Protein AF-A0A960YE30-F1 (afdb_monomer_lite)

Secondary structure (DSSP, 8-state):
-------------S------S-----------------------------PPPPGGG---B-HHHHIIIIIHHHTTT-EEEEEE-TTTGGG-HHHHHHHHHHTT-EEEEEEE-TTTTTT--SS--SSSEEE-SSS-SEEEEGGG--HHHHHHHHTT-SEEEEE----SBTTSTHHHHHHHHHTT--TTSEEEEE----GGGGG-SBSPPPPGGG--GGG-S-S-SB----HHHHHHHHHHHT-SS---EEEEPPBS--TTS-HHHHTPPP--SSTT--SHHHHHHHHHHGGGGGTT-B-STTSSSTTT--B--

Foldseek 3Di:
DDDDDDDDDDDDDDDDDDDDDDDDPPPPPPPPPPPPVDDPDPDPPPDDPQAFDALVPFPWFFLLVCCLVPNLLVQALWEEEEEAACQWPLVCVPVVLVSNVVRNYHDAEYAAEQCGRHQPRQGRDPDQWDADPSSRHIYGHLVPDDLVRLLVVLVVGQEYEYTAAFQLFQLGLSLLVLLSNFQRHDQRYEYEYRWDDHLCLLVAADADFDDPVPDDSSHVQGAGRRRNDISLRSNVCCQPPPDPHHHNYHYRDTPPDDSNQGPSNNNDDDGDRHPLCRDPQLSVLCSPCVVCVVDQKAQQPVHPHRSPDIGDD

pLDDT: mean 84.2, std 21.14, range [25.02, 98.81]

Radius of gyration: 23.42 Å; chains: 1; bounding box: 72×78×54 Å

Sequence (313 aa):
MNINFKIFFQTLFFLLIQISLGTCITKPAVVEPKIVTKVEVKYEYKYVPVLKKHPSESNIKESIHRFYKETIPSLKEKKIALVTNPSGIGRDPFTLKDTLQKHSVHLSFLLALEHGILGLEEDFSNKVQTQDKILEVPAYHVYRLKRKQLQALLKEVDAVVFDVQGMGIRCYTYLTVLKRIMDVLSEKTELIVLDHIPPGLSLGIRGDTLEKPYKNFAAEFPLPFITGLSIGEAALYYNHEFLASRVKLKVLKVENYKRNIPYEASGLPWYTPSPNLPGLESARNYYSLVLLEGTNLSVGRGTQAPFIYFGAP

Structure (mmCIF, N/CA/C/O backbone):
data_AF-A0A960YE30-F1
#
_entry.id   AF-A0A960YE30-F1
#
loop_
_atom_site.group_PDB
_atom_site.id
_atom_site.type_symbol
_atom_site.label_atom_id
_atom_site.label_alt_id
_atom_site.label_comp_id
_atom_site.label_asym_id
_atom_site.label_entity_id
_atom_site.label_seq_id
_atom_site.pdbx_PDB_ins_code
_atom_site.Cartn_x
_atom_site.Cartn_y
_atom_site.Cartn_z
_atom_site.occupancy
_atom_site.B_iso_or_equiv
_atom_site.auth_seq_id
_atom_site.auth_comp_id
_atom_site.auth_asym_id
_atom_site.auth_atom_id
_atom_site.pdbx_PDB_model_num
ATOM 1 N N . MET A 1 1 ? 54.303 -25.422 4.261 1.00 35.66 1 MET A N 1
ATOM 2 C CA . MET A 1 1 ? 53.531 -24.838 5.375 1.00 35.66 1 MET A CA 1
ATOM 3 C C . MET A 1 1 ? 52.141 -25.460 5.334 1.00 35.66 1 MET A C 1
ATOM 5 O O . MET A 1 1 ? 51.330 -25.078 4.506 1.00 35.66 1 MET A O 1
ATOM 9 N N . ASN A 1 2 ? 51.941 -26.523 6.114 1.00 27.16 2 ASN A N 1
ATOM 10 C CA . ASN A 1 2 ? 50.625 -27.106 6.380 1.00 27.16 2 ASN A CA 1
ATOM 11 C C . ASN A 1 2 ? 49.889 -26.203 7.373 1.00 27.16 2 ASN A C 1
ATOM 13 O O . ASN A 1 2 ? 50.544 -25.725 8.292 1.00 27.16 2 ASN A O 1
ATOM 17 N N . ILE A 1 3 ? 48.567 -26.073 7.245 1.00 26.31 3 ILE A N 1
ATOM 18 C CA . ILE A 1 3 ? 47.606 -26.221 8.351 1.00 26.31 3 ILE A CA 1
ATOM 19 C C . ILE A 1 3 ? 46.239 -26.582 7.745 1.00 26.31 3 ILE A C 1
ATOM 21 O O . ILE A 1 3 ? 45.704 -25.894 6.881 1.00 26.31 3 ILE A O 1
ATOM 25 N N . ASN A 1 4 ? 45.728 -27.718 8.216 1.00 25.02 4 ASN A N 1
ATOM 26 C CA . ASN A 1 4 ? 44.369 -28.228 8.075 1.00 25.02 4 ASN A CA 1
ATOM 27 C C . ASN A 1 4 ? 43.382 -27.395 8.903 1.00 25.02 4 ASN A C 1
ATOM 29 O O . ASN A 1 4 ? 43.717 -26.999 10.014 1.00 25.02 4 ASN A O 1
ATOM 33 N N . PHE A 1 5 ? 42.119 -27.351 8.474 1.00 29.31 5 PHE A N 1
ATOM 34 C CA . PHE A 1 5 ? 40.994 -27.435 9.410 1.00 29.31 5 PHE A CA 1
ATOM 35 C C . PHE A 1 5 ? 39.979 -28.471 8.906 1.00 29.31 5 PHE A C 1
ATOM 37 O O . PHE A 1 5 ? 39.210 -28.240 7.977 1.00 29.31 5 PHE A O 1
ATOM 44 N N . LYS A 1 6 ? 40.019 -29.647 9.539 1.00 27.44 6 LYS A N 1
ATOM 45 C CA . LYS A 1 6 ? 38.889 -30.574 9.694 1.00 27.44 6 LYS A CA 1
ATOM 46 C C . LYS A 1 6 ? 38.153 -30.180 10.979 1.00 27.44 6 LYS A C 1
ATOM 48 O O . LYS A 1 6 ? 38.829 -29.758 11.912 1.00 27.44 6 LYS A O 1
ATOM 53 N N . ILE A 1 7 ? 36.837 -30.428 11.037 1.00 30.12 7 ILE A N 1
ATOM 54 C CA . ILE A 1 7 ? 36.079 -31.144 12.106 1.00 30.12 7 ILE A CA 1
ATOM 55 C C . ILE A 1 7 ? 34.577 -30.782 11.967 1.00 30.12 7 ILE A C 1
ATOM 57 O O . ILE A 1 7 ? 34.221 -29.618 12.079 1.00 30.12 7 ILE A O 1
ATOM 61 N N . PHE A 1 8 ? 33.763 -31.684 11.386 1.00 25.78 8 PHE A N 1
ATOM 62 C CA . PHE A 1 8 ? 32.782 -32.640 11.987 1.00 25.78 8 PHE A CA 1
ATOM 63 C C . PHE A 1 8 ? 31.347 -32.064 12.075 1.00 25.78 8 PHE A C 1
ATOM 65 O O . PHE A 1 8 ? 31.155 -31.008 12.654 1.00 25.78 8 PHE A O 1
ATOM 72 N N . PHE A 1 9 ? 30.343 -32.585 11.352 1.00 27.66 9 PHE A N 1
ATOM 73 C CA . PHE A 1 9 ? 29.546 -33.829 11.521 1.00 27.66 9 PHE A CA 1
ATOM 74 C C . PHE A 1 9 ? 28.608 -33.852 12.739 1.00 27.66 9 PHE A C 1
ATOM 76 O O . PHE A 1 9 ? 29.101 -33.976 13.853 1.00 27.66 9 PHE A O 1
ATOM 83 N N . GLN A 1 10 ? 27.289 -33.843 12.465 1.00 25.12 10 GLN A N 1
ATOM 84 C CA . GLN A 1 10 ? 26.145 -34.498 13.154 1.00 25.12 10 GLN A CA 1
ATOM 85 C C . GLN A 1 10 ? 24.855 -33.727 12.763 1.00 25.12 10 GLN A C 1
ATOM 87 O O . GLN A 1 10 ? 24.850 -32.508 12.848 1.00 25.12 10 GLN A O 1
ATOM 92 N N . THR A 1 11 ? 23.740 -34.271 12.251 1.00 29.23 11 THR A N 1
ATOM 93 C CA . THR A 1 11 ? 23.125 -35.617 12.289 1.00 29.23 11 THR A CA 1
ATOM 94 C C . THR A 1 11 ? 22.019 -35.614 11.207 1.00 29.23 11 THR A C 1
ATOM 96 O O . THR A 1 11 ? 21.143 -34.759 11.242 1.00 29.23 11 THR A O 1
ATOM 99 N N . LEU A 1 12 ? 22.119 -36.331 10.085 1.00 26.94 12 LEU A N 1
ATOM 100 C CA . LEU A 1 12 ? 21.587 -37.682 9.843 1.00 26.94 12 LEU A CA 1
ATOM 101 C C . LEU A 1 12 ? 20.306 -38.043 10.625 1.00 26.94 12 LEU A C 1
ATOM 103 O O . LEU A 1 12 ? 20.390 -38.623 11.699 1.00 26.94 12 LEU A O 1
ATOM 107 N N . PHE A 1 13 ? 19.123 -37.819 10.052 1.00 25.83 13 PHE A N 1
ATOM 108 C CA . PHE A 1 13 ? 17.956 -38.642 10.383 1.00 25.83 13 PHE A CA 1
ATOM 109 C C . PHE A 1 13 ? 17.075 -38.815 9.137 1.00 25.83 13 PHE A C 1
ATOM 111 O O . PHE A 1 13 ? 16.692 -37.838 8.501 1.00 25.83 13 PHE A O 1
ATOM 118 N N . PHE A 1 14 ? 16.800 -40.079 8.810 1.00 26.69 14 PHE A N 1
ATOM 119 C CA . PHE A 1 14 ? 16.022 -40.599 7.678 1.00 26.69 14 PHE A CA 1
ATOM 120 C C . PHE A 1 14 ? 16.661 -40.592 6.284 1.00 26.69 14 PHE A C 1
ATOM 122 O O . PHE A 1 14 ? 16.230 -39.868 5.396 1.00 26.69 14 PHE A O 1
ATOM 129 N N . LEU A 1 15 ? 17.560 -41.548 6.035 1.00 28.30 15 LEU A N 1
ATOM 130 C CA . LEU A 1 15 ? 17.421 -42.373 4.829 1.00 28.30 15 LEU A CA 1
ATOM 131 C C . LEU A 1 15 ? 18.177 -43.693 5.006 1.00 28.30 15 LEU A C 1
ATOM 133 O O . LEU A 1 15 ? 19.369 -43.750 4.745 1.00 28.30 15 LEU A O 1
ATOM 137 N N . LEU A 1 16 ? 17.494 -44.729 5.497 1.00 26.45 16 LEU A N 1
ATOM 138 C CA . LEU A 1 16 ? 17.846 -46.144 5.305 1.00 26.45 16 LEU A CA 1
ATOM 139 C C . LEU A 1 16 ? 16.673 -47.000 5.816 1.00 26.45 16 LEU A C 1
ATOM 141 O O . LEU A 1 16 ? 16.683 -47.500 6.936 1.00 26.45 16 LEU A O 1
ATOM 145 N N . ILE A 1 17 ? 15.642 -47.159 4.982 1.00 30.64 17 ILE A N 1
ATOM 146 C CA . ILE A 1 17 ? 14.779 -48.344 5.015 1.00 30.64 17 ILE A CA 1
ATOM 147 C C . ILE A 1 17 ? 14.760 -48.923 3.601 1.00 30.64 17 ILE A C 1
ATOM 149 O O . ILE A 1 17 ? 14.177 -48.364 2.681 1.00 30.64 17 ILE A O 1
ATOM 153 N N . GLN A 1 18 ? 15.484 -50.034 3.498 1.00 29.98 18 GLN A N 1
ATOM 154 C CA . GLN A 1 18 ? 15.266 -51.201 2.650 1.00 29.98 18 GLN A CA 1
ATOM 155 C C . GLN A 1 18 ? 15.139 -51.036 1.130 1.00 29.98 18 GLN A C 1
ATOM 157 O O . GLN A 1 18 ? 14.100 -50.732 0.556 1.00 29.98 18 GLN A O 1
ATOM 162 N N . ILE A 1 19 ? 16.222 -51.477 0.492 1.00 36.16 19 ILE A N 1
ATOM 163 C CA . ILE A 1 19 ? 16.221 -52.252 -0.746 1.00 36.16 19 ILE A CA 1
ATOM 164 C C . ILE A 1 19 ? 15.334 -53.494 -0.551 1.00 36.16 19 ILE A C 1
ATOM 166 O O . ILE A 1 19 ? 15.666 -54.342 0.273 1.00 36.16 19 ILE A O 1
ATOM 170 N N . SER A 1 20 ? 14.268 -53.642 -1.341 1.00 31.19 20 SER A N 1
ATOM 171 C CA . SER A 1 20 ? 13.992 -54.896 -2.058 1.00 31.19 20 SER A CA 1
ATOM 172 C C . SER A 1 20 ? 12.877 -54.713 -3.094 1.00 31.19 20 SER A C 1
ATOM 174 O O . SER A 1 20 ? 11.802 -54.227 -2.769 1.00 31.19 20 SER A O 1
ATOM 176 N N . LEU A 1 21 ? 13.171 -55.193 -4.308 1.00 33.59 21 LEU A N 1
ATOM 177 C CA . LEU A 1 21 ? 12.247 -55.624 -5.366 1.00 33.59 21 LEU A CA 1
ATOM 178 C C . LEU A 1 21 ? 11.511 -54.539 -6.172 1.00 33.59 21 LEU A C 1
ATOM 180 O O . LEU A 1 21 ? 10.644 -53.830 -5.681 1.00 33.59 21 LEU A O 1
ATOM 184 N N . GLY A 1 22 ? 11.792 -54.526 -7.480 1.00 30.94 22 GLY A N 1
ATOM 185 C CA . GLY A 1 22 ? 10.898 -53.958 -8.489 1.00 30.94 22 GLY A CA 1
ATOM 186 C C . GLY A 1 22 ? 11.531 -52.863 -9.334 1.00 30.94 22 GLY A C 1
ATOM 187 O O . GLY A 1 22 ? 11.374 -51.676 -9.078 1.00 30.94 22 GLY A O 1
ATOM 188 N N . THR A 1 23 ? 12.227 -53.272 -10.386 1.00 45.78 23 THR A N 1
ATOM 189 C CA . THR A 1 23 ? 12.638 -52.433 -11.513 1.00 45.78 23 THR A CA 1
ATOM 190 C C . THR A 1 23 ? 11.475 -51.607 -12.076 1.00 45.78 23 THR A C 1
ATOM 192 O O . THR A 1 23 ? 10.625 -52.139 -12.786 1.00 45.78 23 THR A O 1
ATOM 195 N N . CYS A 1 24 ? 11.474 -50.298 -11.824 1.00 35.81 24 CYS A N 1
ATOM 196 C CA . CYS A 1 24 ? 10.882 -49.295 -12.715 1.00 35.81 24 CYS A CA 1
ATOM 197 C C . CYS A 1 24 ? 11.444 -47.904 -12.388 1.00 35.81 24 CYS A C 1
ATOM 199 O O . CYS A 1 24 ? 10.760 -47.024 -11.877 1.00 35.81 24 CYS A O 1
ATOM 201 N N . ILE A 1 25 ? 12.732 -47.698 -12.678 1.00 36.41 25 ILE A N 1
ATOM 202 C CA . ILE A 1 25 ? 13.275 -46.343 -12.813 1.00 36.41 25 ILE A CA 1
ATOM 203 C C . ILE A 1 25 ? 12.898 -45.883 -14.221 1.00 36.41 25 ILE A C 1
ATOM 205 O O . ILE A 1 25 ? 13.646 -46.081 -15.178 1.00 36.41 25 ILE A O 1
ATOM 209 N N . THR A 1 26 ? 11.715 -45.292 -14.377 1.00 43.38 26 THR A N 1
ATOM 210 C CA . THR A 1 26 ? 11.472 -44.425 -15.530 1.00 43.38 26 THR A CA 1
ATOM 211 C C . THR A 1 26 ? 12.385 -43.219 -15.355 1.00 43.38 26 THR A C 1
ATOM 213 O O . THR A 1 26 ? 12.213 -42.448 -14.409 1.00 43.38 26 THR A O 1
ATOM 216 N N . LYS A 1 27 ? 13.396 -43.084 -16.222 1.00 36.72 27 LYS A N 1
ATOM 217 C CA . LYS A 1 27 ? 14.217 -41.869 -16.314 1.00 36.72 27 LYS A CA 1
ATOM 218 C C . LYS A 1 27 ? 13.279 -40.651 -16.294 1.00 36.72 27 LYS A C 1
ATOM 220 O O . LYS A 1 27 ? 12.301 -40.674 -17.045 1.00 36.72 27 LYS A O 1
ATOM 225 N N . PRO A 1 28 ? 13.531 -39.607 -15.484 1.00 42.28 28 PRO A N 1
ATOM 226 C CA . PRO A 1 28 ? 12.790 -38.366 -15.643 1.00 42.28 28 PRO A CA 1
ATOM 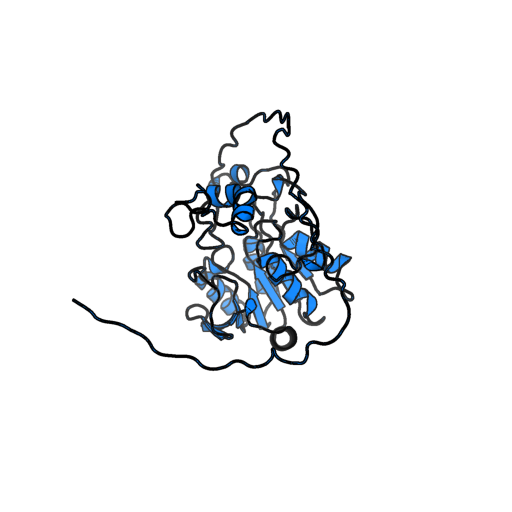227 C C . PRO A 1 28 ? 12.985 -37.908 -17.089 1.00 42.28 28 PRO A C 1
ATOM 229 O O . PRO A 1 28 ? 14.114 -37.873 -17.583 1.00 42.28 28 PRO A O 1
ATOM 232 N N . ALA A 1 29 ? 11.883 -37.645 -17.790 1.00 38.31 29 ALA A N 1
ATOM 233 C CA . ALA A 1 29 ? 11.936 -37.085 -19.126 1.00 38.31 29 ALA A CA 1
ATOM 234 C C . ALA A 1 29 ? 12.670 -35.744 -19.030 1.00 38.31 29 ALA A C 1
ATOM 236 O O . ALA A 1 29 ? 12.138 -34.769 -18.500 1.00 38.31 29 ALA A O 1
ATOM 237 N N . VAL A 1 30 ? 13.918 -35.713 -19.497 1.00 42.78 30 VAL A N 1
ATOM 238 C CA . VAL A 1 30 ? 14.622 -34.466 -19.771 1.00 42.78 30 VAL A CA 1
ATOM 239 C C . VAL A 1 30 ? 13.877 -33.852 -20.944 1.00 42.78 30 VAL A C 1
ATOM 241 O O . VAL A 1 30 ? 14.074 -34.237 -22.094 1.00 42.78 30 VAL A O 1
ATOM 244 N N . VAL A 1 31 ? 12.939 -32.957 -20.648 1.00 42.22 31 VAL A N 1
ATOM 245 C CA . VAL A 1 31 ? 12.407 -32.056 -21.661 1.00 42.22 31 VAL A CA 1
ATOM 246 C C . VAL A 1 31 ? 13.543 -31.088 -21.945 1.00 42.22 31 VAL A C 1
ATOM 248 O O . VAL A 1 31 ? 13.759 -30.143 -21.188 1.00 42.22 31 VAL A O 1
ATOM 251 N N . GLU A 1 32 ? 14.326 -31.363 -22.986 1.00 38.06 32 GLU A N 1
ATOM 252 C CA . GLU A 1 32 ? 15.235 -30.356 -23.518 1.00 38.06 32 GLU A CA 1
ATOM 253 C C . GLU A 1 32 ? 14.386 -29.125 -23.859 1.00 38.06 32 GLU A C 1
ATOM 255 O O . GLU A 1 32 ? 13.420 -29.246 -24.626 1.00 38.06 32 GLU A O 1
ATOM 260 N N . PRO A 1 33 ? 14.663 -27.949 -23.268 1.00 44.09 33 PRO A N 1
ATOM 261 C CA . PRO A 1 33 ? 13.940 -26.753 -23.642 1.00 44.09 33 PRO A CA 1
ATOM 262 C C . PRO A 1 33 ? 14.173 -26.543 -25.136 1.00 44.09 33 PRO A C 1
ATOM 264 O O . PRO A 1 33 ? 15.310 -26.400 -25.583 1.00 44.09 33 PRO A O 1
ATOM 267 N N . LYS A 1 34 ? 13.096 -26.533 -25.929 1.00 40.06 34 LYS A N 1
ATOM 268 C CA . LYS A 1 34 ? 13.165 -26.037 -27.304 1.00 40.06 34 LYS A CA 1
ATOM 269 C C . LYS A 1 34 ? 13.577 -24.572 -27.223 1.00 40.06 34 LYS A C 1
ATOM 271 O O . LYS A 1 34 ? 12.741 -23.702 -26.994 1.00 40.06 34 LYS A O 1
ATOM 276 N N . ILE A 1 35 ? 14.869 -24.305 -27.391 1.00 50.31 35 ILE A N 1
ATOM 277 C CA . ILE A 1 35 ? 15.386 -22.951 -27.540 1.00 50.31 35 ILE A CA 1
ATOM 278 C C . ILE A 1 35 ? 14.873 -22.458 -28.890 1.00 50.31 35 ILE A C 1
ATOM 280 O O . ILE A 1 35 ? 15.400 -22.807 -29.946 1.00 50.31 35 ILE A O 1
ATOM 284 N N . VAL A 1 36 ? 13.793 -21.681 -28.867 1.00 48.00 36 VAL A N 1
ATOM 285 C CA . VAL A 1 36 ? 13.328 -20.956 -30.046 1.00 48.00 36 VAL A CA 1
ATOM 286 C C . VAL A 1 36 ? 14.339 -19.839 -30.294 1.00 48.00 36 VAL A C 1
ATOM 288 O O . VAL A 1 36 ? 14.272 -18.774 -29.691 1.00 48.00 36 VAL A O 1
ATOM 291 N N . THR A 1 37 ? 15.325 -20.103 -31.150 1.00 51.75 37 THR A N 1
ATOM 292 C CA . THR A 1 37 ? 16.418 -19.167 -31.469 1.00 51.75 37 THR A CA 1
ATOM 293 C C . THR A 1 37 ? 15.992 -18.025 -32.390 1.00 51.75 37 THR A C 1
ATOM 295 O O . THR A 1 37 ? 16.733 -17.059 -32.553 1.00 51.75 37 THR A O 1
ATOM 298 N N . LYS A 1 38 ? 14.795 -18.103 -32.983 1.00 44.44 38 LYS A N 1
ATOM 299 C CA . LYS A 1 38 ? 14.209 -17.034 -33.793 1.00 44.44 38 LYS A CA 1
ATOM 300 C C . LYS A 1 38 ? 12.737 -16.860 -33.465 1.00 44.44 38 LYS A C 1
ATOM 302 O O . LYS A 1 38 ? 11.886 -17.585 -33.970 1.00 44.44 38 LYS A O 1
ATOM 307 N N . VAL A 1 39 ? 12.452 -15.857 -32.647 1.00 49.47 39 VAL A N 1
ATOM 308 C CA . VAL A 1 39 ? 11.141 -15.219 -32.621 1.00 49.47 39 VAL A CA 1
ATOM 309 C C . VAL A 1 39 ? 11.292 -13.926 -33.419 1.00 49.47 39 VAL A C 1
ATOM 311 O O . VAL A 1 39 ? 11.863 -12.957 -32.925 1.00 49.47 39 VAL A O 1
ATOM 314 N N . GLU A 1 40 ? 10.842 -13.905 -34.676 1.00 43.19 40 GLU A N 1
ATOM 315 C CA . GLU A 1 40 ? 10.683 -12.636 -35.394 1.00 43.19 40 GLU A CA 1
ATOM 316 C C . GLU A 1 40 ? 9.450 -11.933 -34.835 1.00 43.19 40 GLU A C 1
ATOM 318 O O . GLU A 1 40 ? 8.333 -12.123 -35.314 1.00 43.19 40 GLU A O 1
ATOM 323 N N . VAL A 1 41 ? 9.640 -11.127 -33.790 1.00 49.09 41 VAL A N 1
ATOM 324 C CA . VAL A 1 41 ? 8.594 -10.204 -33.365 1.00 49.09 41 VAL A CA 1
ATOM 325 C C . VAL A 1 41 ? 8.817 -8.866 -34.051 1.00 49.09 41 VAL A C 1
ATOM 327 O O . VAL A 1 41 ? 9.687 -8.087 -33.666 1.00 49.09 41 VAL A O 1
ATOM 330 N N . LYS A 1 42 ? 8.026 -8.593 -35.091 1.00 38.44 42 LYS A N 1
ATOM 331 C CA . LYS A 1 42 ? 7.922 -7.250 -35.669 1.00 38.44 42 LYS A CA 1
ATOM 332 C C . LYS A 1 42 ? 7.071 -6.388 -34.744 1.00 38.44 42 LYS A C 1
ATOM 334 O O . LYS A 1 42 ? 5.856 -6.311 -34.899 1.00 38.44 42 LYS A O 1
ATOM 339 N N . TYR A 1 43 ? 7.708 -5.746 -33.776 1.00 48.47 43 TYR A N 1
ATOM 340 C CA . TYR A 1 43 ? 7.101 -4.621 -33.079 1.00 48.47 43 TYR A CA 1
ATOM 341 C C . TYR A 1 43 ? 7.503 -3.329 -33.795 1.00 48.47 43 TYR A C 1
ATOM 343 O O . TYR A 1 43 ? 8.672 -2.944 -33.774 1.00 48.47 43 TYR A O 1
ATOM 351 N N . GLU A 1 44 ? 6.549 -2.630 -34.409 1.00 40.88 44 GLU A N 1
ATOM 352 C CA . GLU A 1 44 ? 6.746 -1.217 -34.742 1.00 40.88 44 GLU A CA 1
ATOM 353 C C . GLU A 1 44 ? 6.645 -0.395 -33.452 1.00 40.88 44 GLU A C 1
ATOM 355 O O . GLU A 1 44 ? 5.581 0.088 -33.065 1.00 40.88 44 GLU A O 1
ATOM 360 N N . TYR A 1 45 ? 7.767 -0.239 -32.749 1.00 46.75 45 TYR A N 1
ATOM 361 C CA . TYR A 1 45 ? 7.861 0.741 -31.674 1.00 46.75 45 TYR A CA 1
ATOM 362 C C . TYR A 1 45 ? 8.084 2.120 -32.288 1.00 46.75 45 TYR A C 1
ATOM 364 O O . TYR A 1 45 ? 9.209 2.516 -32.589 1.00 46.75 45 TYR A O 1
ATOM 372 N N . LYS A 1 46 ? 7.009 2.892 -32.444 1.00 45.34 46 LYS A N 1
ATOM 373 C CA . LYS A 1 46 ? 7.139 4.332 -32.662 1.00 45.34 46 LYS A CA 1
ATOM 374 C C . LYS A 1 46 ? 7.544 4.958 -31.325 1.00 45.34 46 LYS A C 1
ATOM 376 O O . LYS A 1 46 ? 6.686 5.280 -30.506 1.00 45.34 46 LYS A O 1
ATOM 381 N N . TYR A 1 47 ? 8.849 5.054 -31.064 1.00 51.12 47 TYR A N 1
ATOM 382 C CA . TYR A 1 47 ? 9.365 5.734 -29.875 1.00 51.12 47 TYR A CA 1
ATOM 383 C C . TYR A 1 47 ? 9.007 7.217 -29.972 1.00 51.12 47 TYR A C 1
ATOM 385 O O . TYR A 1 47 ? 9.645 7.985 -30.690 1.00 51.12 47 TYR A O 1
ATOM 393 N N . VAL A 1 48 ? 7.946 7.615 -29.277 1.00 56.69 48 VAL A N 1
ATOM 394 C CA . VAL A 1 48 ? 7.660 9.021 -29.016 1.00 56.69 48 VAL A CA 1
ATOM 395 C C . VAL A 1 48 ? 8.271 9.312 -27.649 1.00 56.69 48 VAL A C 1
ATOM 397 O O . VAL A 1 48 ? 7.807 8.724 -26.669 1.00 56.69 48 VAL A O 1
ATOM 400 N N . PRO A 1 49 ? 9.317 10.153 -27.553 1.00 60.31 49 PRO A N 1
ATOM 401 C CA . PRO A 1 49 ? 9.871 10.517 -26.262 1.00 60.31 49 PRO A CA 1
ATOM 402 C C . PRO A 1 49 ? 8.760 11.141 -25.421 1.00 60.31 49 PRO A C 1
ATOM 404 O O . PRO A 1 49 ? 8.211 12.190 -25.759 1.00 60.31 49 PRO A O 1
ATOM 407 N N . VAL A 1 50 ? 8.401 10.464 -24.334 1.00 69.06 50 VAL A N 1
ATOM 408 C CA . VAL A 1 50 ? 7.457 10.997 -23.362 1.00 69.06 50 VAL A CA 1
ATOM 409 C C . VAL A 1 50 ? 8.238 11.980 -22.505 1.00 69.06 50 VAL A C 1
ATOM 411 O O . VAL A 1 50 ? 9.045 11.580 -21.668 1.00 69.06 50 VAL A O 1
ATOM 414 N N . LEU A 1 51 ? 8.048 13.275 -22.758 1.00 74.25 51 LEU A N 1
ATOM 415 C CA . LEU A 1 51 ? 8.682 14.310 -21.952 1.00 74.25 51 LEU A CA 1
ATOM 416 C C . LEU A 1 51 ? 8.177 14.207 -20.513 1.00 74.25 51 LEU A C 1
ATOM 418 O O . LEU A 1 51 ? 6.969 14.164 -20.264 1.00 74.25 51 LEU A O 1
ATOM 422 N N . LYS A 1 52 ? 9.121 14.169 -19.569 1.00 80.25 52 LYS A N 1
ATOM 423 C CA . LYS A 1 52 ? 8.804 14.190 -18.146 1.00 80.25 52 LYS A CA 1
ATOM 424 C C . LYS A 1 52 ? 8.126 15.516 -17.820 1.00 80.25 52 LYS A C 1
ATOM 426 O O . LYS A 1 52 ? 8.714 16.575 -18.026 1.00 80.25 52 LYS A O 1
ATOM 431 N N . LYS A 1 53 ? 6.909 15.446 -17.291 1.00 86.44 53 LYS A N 1
ATOM 432 C CA . LYS A 1 53 ? 6.174 16.627 -16.835 1.00 86.44 53 LYS A CA 1
ATOM 433 C C . LYS A 1 53 ? 6.651 17.029 -15.437 1.00 86.44 53 LYS A C 1
ATOM 435 O O . LYS A 1 53 ? 6.851 16.155 -14.590 1.00 86.44 53 LYS A O 1
ATOM 440 N N . HIS A 1 54 ? 6.853 18.321 -15.175 1.00 88.44 54 HIS A N 1
ATOM 441 C CA . HIS A 1 54 ? 7.270 18.766 -13.841 1.00 88.44 54 HIS A CA 1
ATOM 442 C C . HIS A 1 54 ? 6.094 18.663 -12.846 1.00 88.44 54 HIS A C 1
ATOM 444 O O . HIS A 1 54 ? 4.958 18.950 -13.236 1.00 88.44 54 HIS A O 1
ATOM 450 N N . PRO A 1 55 ? 6.310 18.305 -11.561 1.00 89.44 55 PRO A N 1
ATOM 451 C CA . PRO A 1 55 ? 5.207 18.192 -10.605 1.00 89.44 55 PRO A CA 1
ATOM 452 C C . PRO A 1 55 ? 4.351 19.446 -10.432 1.00 89.44 55 PRO A C 1
ATOM 454 O O . PRO A 1 55 ? 3.136 19.338 -10.303 1.00 89.44 55 PRO A O 1
ATOM 457 N N . SER A 1 56 ? 4.947 20.637 -10.531 1.00 89.44 56 SER A N 1
ATOM 458 C CA . SER A 1 56 ? 4.203 21.908 -10.472 1.00 89.44 56 SER A CA 1
ATOM 459 C C . SER A 1 56 ? 3.248 22.133 -11.648 1.00 89.44 56 SER A C 1
ATOM 461 O O . SER A 1 56 ? 2.392 23.006 -11.580 1.00 89.44 56 SER A O 1
ATOM 463 N N . GLU A 1 57 ? 3.402 21.385 -12.739 1.00 89.81 57 GLU A N 1
ATOM 464 C CA . GLU A 1 57 ? 2.551 21.483 -13.926 1.00 89.81 57 GLU A CA 1
ATOM 465 C C . GLU A 1 57 ? 1.423 20.442 -13.895 1.00 89.81 57 GLU A C 1
ATOM 467 O O . GLU A 1 57 ? 0.528 20.458 -14.750 1.00 89.81 57 GLU A O 1
ATOM 472 N N . SER A 1 58 ? 1.474 19.477 -12.969 1.00 92.81 58 SER A N 1
ATOM 473 C CA . SER A 1 58 ? 0.465 18.429 -12.868 1.00 92.81 58 SER A CA 1
ATOM 474 C C . SER A 1 58 ? -0.835 18.964 -12.275 1.00 92.81 58 SER A C 1
ATOM 476 O O . SER A 1 58 ? -0.847 19.684 -11.282 1.00 92.81 58 SER A O 1
ATOM 478 N N . ASN A 1 59 ? -1.959 18.578 -12.880 1.00 94.00 59 ASN A N 1
ATOM 479 C CA . ASN A 1 59 ? -3.295 18.778 -12.319 1.00 94.00 59 ASN A CA 1
ATOM 480 C C . ASN A 1 59 ? -3.826 17.511 -11.628 1.00 94.00 59 ASN A C 1
ATOM 482 O O . ASN A 1 59 ? -4.975 17.499 -11.174 1.00 94.00 59 ASN A O 1
ATOM 486 N N . ILE A 1 60 ? -3.025 16.443 -11.589 1.00 95.88 60 ILE A N 1
ATOM 487 C CA . ILE A 1 60 ? -3.358 15.190 -10.920 1.00 95.88 60 ILE A CA 1
ATOM 488 C C . ILE A 1 60 ? -3.190 15.393 -9.420 1.00 95.88 60 ILE A C 1
ATOM 490 O O . ILE A 1 60 ? -2.191 15.948 -8.971 1.00 95.88 60 ILE A O 1
ATOM 494 N N . LYS A 1 61 ? -4.179 14.947 -8.645 1.00 95.19 61 LYS A N 1
ATOM 495 C CA . LYS A 1 61 ? -4.157 15.077 -7.186 1.00 95.19 61 LYS A CA 1
ATOM 496 C C . LYS A 1 61 ? -4.033 13.705 -6.551 1.00 95.19 61 LYS A C 1
ATOM 498 O O . LYS A 1 61 ? -4.892 12.844 -6.753 1.00 95.19 61 LYS A O 1
ATOM 503 N N . GLU A 1 62 ? -2.961 13.523 -5.786 1.00 95.69 62 GLU A N 1
ATOM 504 C CA . GLU A 1 62 ? -2.721 12.320 -4.993 1.00 95.69 62 GLU A CA 1
ATOM 505 C C . GLU A 1 62 ? -3.865 12.086 -3.990 1.00 95.69 62 GLU A C 1
ATOM 507 O O . GLU A 1 62 ? -4.414 13.026 -3.401 1.00 95.69 62 GLU A O 1
ATOM 512 N N . SER A 1 63 ? -4.198 10.817 -3.750 1.00 97.06 63 SER A N 1
ATOM 513 C CA . SER A 1 63 ? -5.260 10.408 -2.819 1.00 97.06 63 SER A CA 1
ATOM 514 C C . SER A 1 63 ? -5.005 10.866 -1.372 1.00 97.06 63 SER A C 1
ATOM 516 O O . SER A 1 63 ? -5.951 11.123 -0.620 1.00 97.06 63 SER A O 1
ATOM 518 N N . ILE A 1 64 ? -3.733 11.061 -1.006 1.00 95.44 64 ILE A N 1
ATOM 519 C CA . ILE A 1 64 ? -3.279 11.545 0.303 1.00 95.44 64 ILE A CA 1
ATOM 520 C C . ILE A 1 64 ? -3.906 12.890 0.704 1.00 95.44 64 ILE A C 1
ATOM 522 O O . ILE A 1 64 ? -4.233 13.100 1.872 1.00 95.44 64 ILE A O 1
ATOM 526 N N . HIS A 1 65 ? -4.167 13.794 -0.247 1.00 94.19 65 HIS A N 1
ATOM 527 C CA . HIS A 1 65 ? -4.790 15.086 0.061 1.00 94.19 65 HIS A CA 1
ATOM 528 C C . HIS A 1 65 ? -6.214 14.914 0.598 1.00 94.19 65 HIS A C 1
ATOM 530 O O . HIS A 1 65 ? -6.613 15.572 1.562 1.00 94.19 65 HIS A O 1
ATOM 536 N N . ARG A 1 66 ? -6.975 13.987 0.007 1.00 95.25 66 ARG A N 1
ATOM 537 C CA . ARG A 1 66 ? -8.324 13.638 0.465 1.00 95.25 66 ARG A CA 1
ATOM 538 C C . ARG A 1 66 ? -8.291 12.872 1.778 1.00 95.25 66 ARG A C 1
ATOM 540 O O . ARG A 1 66 ? -9.198 13.020 2.594 1.00 95.25 66 ARG A O 1
ATOM 547 N N . PHE A 1 67 ? -7.245 12.086 2.019 1.00 96.75 67 PHE A N 1
ATOM 548 C CA . PHE A 1 67 ? -7.074 11.419 3.302 1.00 96.75 67 PHE A CA 1
ATOM 549 C C . PHE A 1 67 ? -6.998 12.433 4.449 1.00 96.75 67 PHE A C 1
ATOM 551 O O . PHE A 1 67 ? -7.833 12.381 5.355 1.00 96.75 67 PHE A O 1
ATOM 558 N N . TYR A 1 68 ? -6.092 13.409 4.349 1.00 96.31 68 TYR A N 1
ATOM 559 C CA . TYR A 1 68 ? -5.933 14.453 5.362 1.00 96.31 68 TYR A CA 1
ATOM 560 C C . TYR A 1 68 ? -7.162 15.362 5.494 1.00 96.31 68 TYR A C 1
ATOM 562 O O . TYR A 1 68 ? -7.549 15.711 6.608 1.00 96.31 68 TYR A O 1
ATOM 570 N N . LYS A 1 69 ? -7.795 15.737 4.374 1.00 94.44 69 LYS A N 1
ATOM 571 C CA . LYS A 1 69 ? -8.912 16.695 4.372 1.00 94.44 69 LYS A CA 1
ATOM 572 C C . LYS A 1 69 ? -10.262 16.080 4.749 1.00 94.44 69 LYS A C 1
ATOM 574 O O . LYS A 1 69 ? -11.059 16.734 5.411 1.00 94.44 69 LYS A O 1
ATOM 579 N N . GLU A 1 70 ? -10.545 14.864 4.289 1.00 94.31 70 GLU A N 1
ATOM 580 C CA . GLU A 1 70 ? -11.885 14.262 4.361 1.00 94.31 70 GLU A CA 1
ATOM 581 C C . GLU A 1 70 ? -11.923 13.036 5.275 1.00 94.31 70 GLU A C 1
ATOM 583 O O . GLU A 1 70 ? -12.909 12.810 5.972 1.00 94.31 70 GLU A O 1
ATOM 588 N N . THR A 1 71 ? -10.871 12.212 5.267 1.00 96.88 71 THR A N 1
ATOM 589 C CA . THR A 1 71 ? -10.928 10.893 5.913 1.00 96.88 71 THR A CA 1
ATOM 590 C C . THR A 1 71 ? -10.496 10.922 7.368 1.00 96.88 71 THR A C 1
ATOM 592 O O . THR A 1 71 ? -11.234 10.394 8.196 1.00 96.88 71 THR A O 1
ATOM 595 N N . ILE A 1 72 ? -9.381 11.570 7.717 1.00 96.50 72 ILE A N 1
ATOM 596 C CA . ILE A 1 72 ? -8.960 11.674 9.124 1.00 96.50 72 ILE A CA 1
ATOM 597 C C . ILE A 1 72 ? -10.055 12.300 10.010 1.00 96.50 72 ILE A C 1
ATOM 599 O O . ILE A 1 72 ? -10.355 11.711 11.048 1.00 96.50 72 ILE A O 1
ATOM 603 N N . PRO A 1 73 ? -10.740 13.396 9.616 1.00 96.25 73 PRO A N 1
ATOM 604 C CA . PRO A 1 73 ? -11.837 13.939 10.420 1.00 96.25 73 PRO A CA 1
ATOM 605 C C . PRO A 1 73 ? -12.979 12.941 10.666 1.00 96.25 73 PRO A C 1
ATOM 607 O O . PRO A 1 73 ? -13.571 12.935 11.742 1.00 96.25 73 PRO A O 1
ATOM 610 N N . SER A 1 74 ? -13.269 12.065 9.695 1.00 96.31 74 SER A N 1
ATOM 611 C CA . SER A 1 74 ? -14.297 11.019 9.833 1.00 96.31 74 SER A CA 1
ATOM 612 C C . SER A 1 74 ? -13.887 9.857 10.750 1.00 96.31 74 SER A C 1
ATOM 614 O O . SER A 1 74 ? -14.737 9.065 11.146 1.00 96.31 74 SER A O 1
ATOM 616 N N . LEU A 1 75 ? -12.601 9.766 11.104 1.00 97.38 75 LEU A N 1
ATOM 617 C CA . LEU A 1 75 ? -12.032 8.750 11.992 1.00 97.38 75 LEU A CA 1
ATOM 618 C C . LEU A 1 75 ? -11.887 9.245 13.438 1.00 97.38 75 LEU A C 1
ATOM 620 O O . LEU A 1 75 ? -11.161 8.634 14.219 1.00 97.38 75 LEU A O 1
ATOM 624 N N . LYS A 1 76 ? -12.553 10.343 13.813 1.00 96.94 76 LYS A N 1
ATOM 625 C CA . LYS A 1 76 ? -12.491 10.890 15.173 1.00 96.94 76 LYS A CA 1
ATOM 626 C C . LYS A 1 76 ? -12.759 9.806 16.226 1.00 96.94 76 LYS A C 1
ATOM 628 O O . LYS A 1 76 ? -13.734 9.067 16.110 1.00 96.94 76 LYS A O 1
ATOM 633 N N . GLU A 1 77 ? -11.884 9.730 17.233 1.00 96.44 77 GLU A N 1
ATOM 634 C CA . GLU A 1 77 ? -11.926 8.760 18.346 1.00 96.44 77 GLU A CA 1
ATOM 635 C C . GLU A 1 77 ? -11.771 7.283 17.933 1.00 96.44 77 GLU A C 1
ATOM 637 O O . GLU A 1 77 ? -11.912 6.382 18.761 1.00 96.44 77 GLU A O 1
ATOM 642 N N . LYS A 1 78 ? -11.441 7.008 16.666 1.00 98.12 78 LYS A N 1
ATOM 643 C CA . LYS A 1 78 ? -11.226 5.651 16.156 1.00 98.12 78 LYS A CA 1
ATOM 644 C C . LYS A 1 78 ? -9.803 5.170 16.384 1.00 98.12 78 LYS A C 1
ATOM 646 O O . LYS A 1 78 ? -8.847 5.944 16.314 1.00 98.12 78 LYS A O 1
ATOM 651 N N . LYS A 1 79 ? -9.669 3.860 16.599 1.00 98.56 79 LYS A N 1
ATOM 652 C CA . LYS A 1 79 ? -8.386 3.155 16.606 1.00 98.56 79 LYS A CA 1
ATOM 653 C C . LYS A 1 79 ? -8.047 2.697 15.198 1.00 98.56 79 LYS A C 1
ATOM 655 O O . LYS A 1 79 ? -8.860 2.027 14.560 1.00 98.56 79 LYS A O 1
ATOM 660 N N . ILE A 1 80 ? -6.853 3.024 14.720 1.00 98.56 80 ILE A N 1
ATOM 661 C CA . ILE A 1 80 ? -6.414 2.666 13.373 1.00 98.56 80 ILE A CA 1
ATOM 662 C C . ILE A 1 80 ? -5.122 1.854 13.390 1.00 98.56 80 ILE A C 1
ATOM 664 O O . ILE A 1 80 ? -4.228 2.092 14.202 1.00 98.5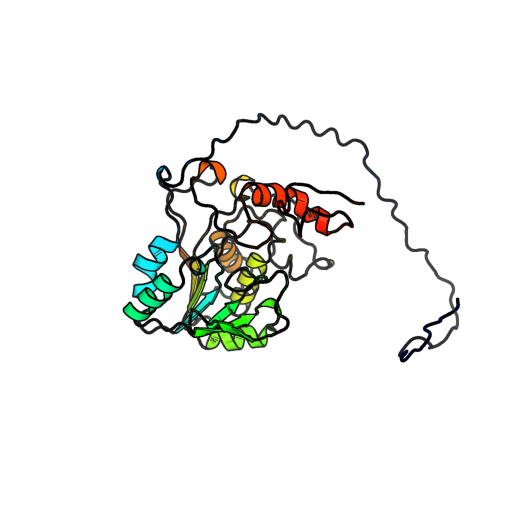6 80 ILE A O 1
ATOM 668 N N . ALA A 1 81 ? -5.015 0.919 12.452 1.00 98.38 81 ALA A N 1
ATOM 669 C CA . ALA A 1 81 ? -3.746 0.342 12.028 1.00 98.38 81 ALA A CA 1
ATOM 670 C C . ALA A 1 81 ? -3.304 0.986 10.712 1.00 98.38 81 ALA A C 1
ATOM 672 O O . ALA A 1 81 ? -4.146 1.368 9.896 1.00 98.38 81 ALA A O 1
ATOM 673 N N . LEU A 1 82 ? -1.996 1.068 10.482 1.00 97.62 82 LEU A N 1
ATOM 674 C CA . LEU A 1 82 ? -1.444 1.677 9.273 1.00 97.62 82 LEU A CA 1
ATOM 675 C C . LEU A 1 82 ? -0.450 0.753 8.565 1.00 97.62 82 LEU A C 1
ATOM 677 O O . LEU A 1 82 ? 0.493 0.250 9.170 1.00 97.62 82 LEU A O 1
ATOM 681 N N . VAL A 1 83 ? -0.645 0.581 7.260 1.00 97.06 83 VAL A N 1
ATOM 682 C CA . VAL A 1 83 ? 0.316 -0.011 6.325 1.00 97.06 83 VAL A CA 1
ATOM 683 C C . VAL A 1 83 ? 0.847 1.123 5.455 1.00 97.06 83 VAL A C 1
ATOM 685 O O . VAL A 1 83 ? 0.109 1.656 4.629 1.00 97.06 83 VAL A O 1
ATOM 688 N N . THR A 1 84 ? 2.108 1.505 5.643 1.00 95.06 84 THR A N 1
ATOM 689 C CA . THR A 1 84 ? 2.766 2.551 4.847 1.00 95.06 84 THR A CA 1
ATOM 690 C C . THR A 1 84 ? 4.266 2.297 4.748 1.00 95.06 84 THR A C 1
ATOM 692 O O . THR A 1 84 ? 4.832 1.508 5.505 1.00 95.06 84 THR A O 1
ATOM 695 N N . ASN A 1 85 ? 4.907 3.007 3.828 1.00 91.81 85 ASN A N 1
ATOM 696 C CA . ASN A 1 85 ? 6.355 3.193 3.738 1.00 91.81 85 ASN A CA 1
ATOM 697 C C . ASN A 1 85 ? 6.646 4.659 3.294 1.00 91.81 85 ASN A C 1
ATOM 699 O O . ASN A 1 85 ? 5.693 5.450 3.237 1.00 91.81 85 ASN A O 1
ATOM 703 N N . PRO A 1 86 ? 7.886 5.051 2.928 1.00 89.88 86 PRO A N 1
ATOM 704 C CA . PRO A 1 86 ? 8.183 6.409 2.450 1.00 89.88 86 PRO A CA 1
ATOM 705 C C . PRO A 1 86 ? 7.517 6.795 1.124 1.00 89.88 86 PRO A C 1
ATOM 707 O O . PRO A 1 86 ? 7.580 7.957 0.734 1.00 89.88 86 PRO A O 1
ATOM 710 N N . SER A 1 87 ? 6.895 5.850 0.412 1.00 92.38 87 SER A N 1
ATOM 711 C CA . SER A 1 87 ? 6.129 6.156 -0.800 1.00 92.38 87 SER A CA 1
ATOM 712 C C . SER A 1 87 ? 4.688 6.598 -0.541 1.00 92.38 87 SER A C 1
ATOM 714 O O . SER A 1 87 ? 4.061 7.165 -1.430 1.00 92.38 87 SER A O 1
ATOM 716 N N . GLY A 1 88 ? 4.175 6.368 0.671 1.00 92.19 88 GLY A N 1
ATOM 717 C CA . GLY A 1 88 ? 2.864 6.835 1.129 1.00 92.19 88 GLY A CA 1
ATOM 718 C C . GLY A 1 88 ? 2.975 7.956 2.168 1.00 92.19 88 GLY A C 1
ATOM 719 O O . GLY A 1 88 ? 3.914 8.752 2.165 1.00 92.19 88 GLY A O 1
ATOM 720 N N . ILE A 1 89 ? 2.037 7.994 3.113 1.00 88.56 89 ILE A N 1
ATOM 721 C CA . ILE A 1 89 ? 1.959 8.948 4.227 1.00 88.56 89 ILE A CA 1
ATOM 722 C C . ILE A 1 89 ? 3.146 8.833 5.180 1.00 88.56 89 ILE A C 1
ATOM 724 O O . ILE A 1 89 ? 3.467 9.794 5.872 1.00 88.56 89 ILE A O 1
ATOM 728 N N . GLY A 1 90 ? 3.853 7.701 5.164 1.00 81.12 90 GLY A N 1
ATOM 729 C CA . GLY A 1 90 ? 5.128 7.522 5.858 1.00 81.12 90 GLY A CA 1
ATOM 730 C C . GLY A 1 90 ? 6.236 8.478 5.396 1.00 81.12 90 GLY A C 1
ATOM 731 O O . GLY A 1 90 ? 7.243 8.592 6.088 1.00 81.12 90 GLY A O 1
ATOM 732 N N . ARG A 1 91 ? 6.055 9.197 4.275 1.00 86.69 91 ARG A N 1
ATOM 733 C CA . ARG A 1 91 ? 6.971 10.254 3.808 1.00 86.69 91 ARG A CA 1
ATOM 734 C C . ARG A 1 91 ? 7.064 11.456 4.749 1.00 86.69 91 ARG A C 1
ATOM 736 O O . ARG A 1 91 ? 8.090 12.125 4.772 1.00 86.69 91 ARG A O 1
ATOM 743 N N . ASP A 1 92 ? 5.994 11.738 5.491 1.00 90.00 92 ASP A N 1
ATOM 744 C CA . ASP A 1 92 ? 5.931 12.835 6.458 1.00 90.00 92 ASP A CA 1
ATOM 745 C C . ASP A 1 92 ? 5.196 12.375 7.731 1.00 90.00 92 ASP A C 1
ATOM 747 O O . ASP A 1 92 ? 4.002 12.639 7.923 1.00 90.00 92 ASP A O 1
ATOM 751 N N . PRO A 1 93 ? 5.901 11.636 8.606 1.00 88.69 93 PRO A N 1
ATOM 752 C CA . PRO A 1 93 ? 5.306 11.067 9.808 1.00 88.69 93 PRO A CA 1
ATOM 753 C C . PRO A 1 93 ? 4.938 12.131 10.854 1.00 88.69 93 PRO A C 1
ATOM 755 O O . PRO A 1 93 ? 4.086 11.865 11.702 1.00 88.69 93 PRO A O 1
ATOM 758 N N . PHE A 1 94 ? 5.532 13.328 10.797 1.00 91.62 94 PHE A N 1
ATOM 759 C CA . PHE A 1 94 ? 5.219 14.423 11.718 1.00 91.62 94 PHE A CA 1
ATOM 760 C C . PHE A 1 94 ? 3.859 15.036 11.387 1.00 91.62 94 PHE A C 1
ATOM 762 O O . PHE A 1 94 ? 2.988 15.077 12.253 1.00 91.62 94 PHE A O 1
ATOM 769 N N . THR A 1 95 ? 3.619 15.380 10.116 1.00 93.50 95 THR A N 1
ATOM 770 C CA . THR A 1 95 ? 2.297 15.848 9.665 1.00 93.50 95 THR A CA 1
ATOM 771 C C . THR A 1 95 ? 1.210 14.809 9.941 1.00 93.50 95 THR A C 1
ATOM 773 O O . THR A 1 95 ? 0.094 15.159 10.347 1.00 93.50 95 THR A O 1
ATOM 776 N N . LEU A 1 96 ? 1.523 13.519 9.764 1.00 94.31 96 LEU A N 1
ATOM 777 C CA . LEU A 1 96 ? 0.613 12.436 10.120 1.00 94.31 96 LEU A CA 1
ATOM 778 C C . LEU A 1 96 ? 0.278 12.456 11.618 1.00 94.31 96 LEU A C 1
ATOM 780 O O . LEU A 1 96 ? -0.903 12.492 11.969 1.00 94.31 96 LEU A O 1
ATOM 784 N N . LYS A 1 97 ? 1.293 12.465 12.492 1.00 93.69 97 LYS A N 1
ATOM 785 C CA . LYS A 1 97 ? 1.125 12.471 13.953 1.00 93.69 97 LYS A CA 1
ATOM 786 C C . LYS A 1 97 ? 0.287 13.662 14.415 1.00 93.69 97 LYS A C 1
ATOM 788 O O . LYS A 1 97 ? -0.719 13.466 15.099 1.00 93.69 97 LYS A O 1
ATOM 793 N N . ASP A 1 98 ? 0.635 14.862 13.958 1.00 95.12 98 ASP A N 1
ATOM 794 C CA . ASP A 1 98 ? -0.066 16.100 14.303 1.00 95.12 98 ASP A CA 1
ATOM 795 C C . ASP A 1 98 ? -1.534 16.052 13.867 1.00 95.12 98 ASP A C 1
ATOM 797 O O . ASP A 1 98 ? -2.440 16.422 14.621 1.00 95.12 98 ASP A O 1
ATOM 801 N N . THR A 1 99 ? -1.805 15.545 12.659 1.00 95.31 99 THR A N 1
ATOM 802 C CA . THR A 1 99 ? -3.175 15.508 12.137 1.00 95.31 99 THR A CA 1
ATOM 803 C C . THR A 1 99 ? -4.037 14.453 12.829 1.00 95.31 99 THR A C 1
ATOM 805 O O . THR A 1 99 ? -5.220 14.710 13.077 1.00 95.31 99 THR A O 1
ATOM 808 N N . LEU A 1 100 ? -3.467 13.291 13.168 1.00 96.44 100 LEU A N 1
ATOM 809 C CA . LEU A 1 100 ? -4.153 12.262 13.954 1.00 96.44 100 LEU A CA 1
ATOM 810 C C . LEU A 1 100 ? -4.475 12.779 15.360 1.00 96.44 100 LEU A C 1
ATOM 812 O O . LEU A 1 100 ? -5.623 12.675 15.795 1.00 96.44 100 LEU A O 1
ATOM 816 N N . GLN A 1 101 ? -3.508 13.419 16.028 1.00 95.81 101 GLN A N 1
ATOM 817 C CA . GLN A 1 101 ? -3.700 14.011 17.353 1.00 95.81 101 GLN A CA 1
ATOM 818 C C . GLN A 1 101 ? -4.787 15.091 17.338 1.00 95.81 101 GLN A C 1
ATOM 820 O O . GLN A 1 101 ? -5.692 15.063 18.174 1.00 95.81 101 GLN A O 1
ATOM 825 N N . LYS A 1 102 ? -4.752 15.997 16.353 1.00 96.62 102 LYS A N 1
ATOM 826 C CA . LYS A 1 102 ? -5.750 17.065 16.177 1.00 96.62 102 LYS A CA 1
ATOM 827 C C . LYS A 1 102 ? -7.187 16.539 16.087 1.00 96.62 102 LYS A C 1
ATOM 829 O O . LYS A 1 102 ? -8.109 17.219 16.530 1.00 96.62 102 LYS A O 1
ATOM 834 N N . HIS A 1 103 ? -7.383 15.353 15.514 1.00 96.75 103 HIS A N 1
ATOM 835 C CA . HIS A 1 103 ? -8.701 14.732 15.348 1.00 96.75 103 HIS A CA 1
ATOM 836 C C . HIS A 1 103 ? -8.965 13.601 16.349 1.00 96.75 103 HIS A C 1
ATOM 838 O O . HIS A 1 103 ? -9.939 12.869 16.190 1.00 96.75 103 HIS A O 1
ATOM 844 N N . SER A 1 104 ? -8.122 13.448 17.375 1.00 97.50 104 SER A N 1
ATOM 845 C CA . SER A 1 104 ? -8.242 12.389 18.385 1.00 97.50 104 SER A CA 1
ATOM 846 C C . SER A 1 104 ? -8.326 10.982 17.775 1.00 97.50 104 SER A C 1
ATOM 848 O O . SER A 1 104 ? -9.038 10.120 18.284 1.00 97.50 104 SER A O 1
ATOM 850 N N . VAL A 1 105 ? -7.626 10.749 16.663 1.00 98.38 105 VAL A N 1
ATOM 851 C CA . VAL A 1 105 ? -7.516 9.430 16.030 1.00 98.38 105 VAL A CA 1
ATOM 852 C C . VAL A 1 105 ? -6.339 8.698 16.657 1.00 98.38 105 VAL A C 1
ATOM 854 O O . VAL A 1 105 ? -5.228 9.222 16.711 1.00 98.38 105 VAL A O 1
ATOM 857 N N . HIS A 1 106 ? -6.569 7.479 17.132 1.00 98.12 106 HIS A N 1
ATOM 858 C CA . HIS A 1 106 ? -5.553 6.702 17.824 1.00 98.12 106 HIS A CA 1
ATOM 859 C C . HIS A 1 106 ? -4.869 5.728 16.861 1.00 98.12 106 HIS A C 1
ATOM 861 O O . HIS A 1 106 ? -5.456 4.725 16.460 1.00 98.12 106 HIS A O 1
ATOM 867 N N . LEU A 1 107 ? -3.612 5.996 16.504 1.00 97.88 107 LEU A N 1
ATOM 868 C CA . LEU A 1 107 ? -2.778 5.022 15.801 1.00 97.88 107 LEU A CA 1
ATOM 869 C C . LEU A 1 107 ? -2.346 3.928 16.784 1.00 97.88 107 LEU A C 1
ATOM 871 O O . LEU A 1 107 ? -1.576 4.191 17.700 1.00 97.88 107 LEU A O 1
ATOM 875 N N . SER A 1 108 ? -2.851 2.708 16.604 1.00 98.19 108 SER A N 1
ATOM 876 C CA . SER A 1 108 ? -2.578 1.588 17.512 1.00 98.19 108 SER A CA 1
ATOM 877 C C . SER A 1 108 ? -1.292 0.848 17.168 1.00 98.19 108 SER A C 1
ATOM 879 O O . SER A 1 108 ? -0.531 0.483 18.060 1.00 98.19 108 SER A O 1
ATOM 881 N N . PHE A 1 109 ? -1.063 0.584 15.882 1.00 97.44 109 PHE A N 1
ATOM 882 C CA . PHE A 1 109 ? 0.130 -0.113 15.413 1.00 97.44 109 PHE A CA 1
ATOM 883 C C . PHE A 1 109 ? 0.344 0.061 13.913 1.00 97.44 109 PHE A C 1
ATOM 885 O O . PHE A 1 109 ? -0.562 0.416 13.153 1.00 97.44 109 PHE A O 1
ATOM 892 N N . LEU A 1 110 ? 1.561 -0.258 13.491 1.00 96.06 110 LEU A N 1
ATOM 893 C CA . LEU A 1 110 ? 1.957 -0.338 12.096 1.00 96.06 110 LEU A CA 1
ATOM 894 C C . LEU A 1 110 ? 1.991 -1.798 11.651 1.00 96.06 110 LEU A C 1
ATOM 896 O O . LEU A 1 110 ? 2.361 -2.694 12.411 1.00 96.06 110 LEU A O 1
ATOM 900 N N . LEU A 1 111 ? 1.639 -2.030 10.396 1.00 95.94 111 LEU A N 1
ATOM 901 C CA . LEU A 1 111 ? 1.866 -3.282 9.691 1.00 95.94 111 LEU A CA 1
ATOM 902 C C . LEU A 1 111 ? 3.020 -3.052 8.712 1.00 95.94 111 LEU A C 1
ATOM 904 O O . LEU A 1 111 ? 2.831 -2.518 7.620 1.00 95.94 111 LEU A O 1
ATOM 908 N N . ALA A 1 112 ? 4.227 -3.413 9.145 1.00 91.62 112 ALA A N 1
ATOM 909 C CA . ALA A 1 112 ? 5.459 -3.172 8.412 1.00 91.62 112 ALA A CA 1
ATOM 910 C C . ALA A 1 112 ? 5.581 -4.090 7.186 1.00 91.62 112 ALA A C 1
ATOM 912 O O . ALA A 1 112 ? 5.276 -5.292 7.240 1.00 91.62 112 ALA A O 1
ATOM 913 N N . LEU A 1 113 ? 6.031 -3.480 6.088 1.00 89.94 113 LEU A N 1
ATOM 914 C CA . LEU A 1 113 ? 6.287 -4.119 4.800 1.00 89.94 113 LEU A CA 1
ATOM 915 C C . LEU A 1 113 ? 7.712 -4.702 4.734 1.00 89.94 113 LEU A C 1
ATOM 917 O O . LEU A 1 113 ? 8.432 -4.693 5.726 1.00 89.94 113 LEU A O 1
ATOM 921 N N . GLU A 1 114 ? 8.109 -5.206 3.563 1.00 79.06 114 GLU A N 1
ATOM 922 C CA . GLU A 1 114 ? 9.388 -5.894 3.318 1.00 79.06 114 GLU A CA 1
ATOM 923 C C . GLU A 1 114 ? 10.611 -5.103 3.779 1.00 79.06 114 GLU A C 1
ATOM 925 O O . GLU A 1 114 ? 11.457 -5.646 4.477 1.00 79.06 114 GLU A O 1
ATOM 930 N N . HIS A 1 115 ? 10.639 -3.810 3.460 1.00 77.69 115 HIS A N 1
ATOM 931 C CA . HIS A 1 115 ? 11.752 -2.906 3.760 1.00 77.69 115 HIS A CA 1
ATOM 932 C C . HIS A 1 115 ? 11.517 -2.058 5.024 1.00 77.69 115 HIS A C 1
ATOM 934 O O . HIS A 1 115 ? 12.144 -1.011 5.216 1.00 77.69 115 HIS A O 1
ATOM 940 N N . GLY A 1 116 ? 10.566 -2.469 5.869 1.00 71.81 116 GLY A N 1
ATOM 941 C CA . GLY A 1 116 ? 10.118 -1.697 7.024 1.00 71.81 116 GLY A CA 1
ATOM 942 C C . GLY A 1 116 ? 9.352 -0.417 6.649 1.00 71.81 116 GLY A C 1
ATOM 943 O O . GLY A 1 116 ? 9.081 -0.133 5.482 1.00 71.81 116 GLY A O 1
ATOM 944 N N . ILE A 1 117 ? 8.981 0.374 7.660 1.00 71.44 117 ILE A N 1
ATOM 945 C CA . ILE A 1 117 ? 8.197 1.618 7.494 1.00 71.44 117 ILE A CA 1
ATOM 946 C C . ILE A 1 117 ? 9.023 2.748 6.877 1.00 71.44 117 ILE A C 1
ATOM 948 O O . ILE A 1 117 ? 8.487 3.574 6.148 1.00 71.44 117 ILE A O 1
ATOM 952 N N . LEU A 1 118 ? 10.328 2.786 7.150 1.00 70.94 118 LEU A N 1
ATOM 953 C CA . LEU A 1 118 ? 11.227 3.800 6.595 1.00 70.94 118 LEU A CA 1
ATOM 954 C C . LEU A 1 118 ? 11.871 3.367 5.275 1.00 70.94 118 LEU A C 1
ATOM 956 O O . LEU A 1 118 ? 12.637 4.135 4.704 1.00 70.94 118 LEU A O 1
ATOM 960 N N . GLY A 1 119 ? 11.583 2.155 4.786 1.00 71.62 119 GLY A N 1
ATOM 961 C CA . GLY A 1 119 ? 12.195 1.643 3.561 1.00 71.62 119 GLY A CA 1
ATOM 962 C C . GLY A 1 119 ? 13.718 1.506 3.658 1.00 71.62 119 GLY A C 1
ATOM 963 O O . GLY A 1 119 ? 14.384 1.659 2.644 1.00 71.62 119 GLY A O 1
ATOM 964 N N . LEU A 1 120 ? 14.265 1.294 4.863 1.00 69.69 120 LEU A N 1
ATOM 965 C CA . LEU A 1 120 ? 15.712 1.246 5.130 1.00 69.69 120 LEU A CA 1
ATOM 966 C C . LEU A 1 120 ? 16.258 -0.182 5.254 1.00 69.69 120 LEU A C 1
ATOM 968 O O . LEU A 1 120 ? 17.471 -0.367 5.282 1.00 69.69 120 LEU A O 1
ATOM 972 N N . GLU A 1 121 ? 15.388 -1.183 5.377 1.00 70.50 121 GLU A N 1
ATOM 973 C CA . GLU A 1 121 ? 15.801 -2.580 5.528 1.00 70.50 121 GLU A CA 1
ATOM 974 C C . GLU A 1 121 ? 16.012 -3.201 4.135 1.00 70.50 121 GLU A C 1
ATOM 976 O O . GLU A 1 121 ? 15.123 -3.126 3.284 1.00 70.50 121 GLU A O 1
ATOM 981 N N . GLU A 1 122 ? 17.186 -3.793 3.873 1.00 63.72 122 GLU A N 1
ATOM 982 C CA . GLU A 1 122 ? 17.431 -4.511 2.607 1.00 63.72 122 GLU A CA 1
ATOM 983 C C . GLU A 1 122 ? 16.558 -5.767 2.506 1.00 63.72 122 GLU A C 1
ATOM 985 O O . GLU A 1 122 ? 15.900 -5.970 1.485 1.00 63.72 122 GLU A O 1
ATOM 990 N N . ASP A 1 123 ? 16.497 -6.528 3.600 1.00 66.69 123 ASP A N 1
ATOM 991 C CA . ASP A 1 123 ? 15.728 -7.762 3.759 1.00 66.69 123 ASP A CA 1
ATOM 992 C C . ASP A 1 123 ? 14.672 -7.629 4.864 1.00 66.69 123 ASP A C 1
ATOM 994 O O . ASP A 1 123 ? 14.753 -6.758 5.730 1.00 66.69 123 ASP A O 1
ATOM 998 N N . PHE A 1 124 ? 13.719 -8.566 4.896 1.00 73.12 124 PHE A N 1
ATOM 999 C CA . PHE A 1 124 ? 12.719 -8.655 5.962 1.00 73.12 124 PHE A CA 1
ATOM 1000 C C . PHE A 1 124 ? 13.356 -8.714 7.352 1.00 73.12 124 PHE A C 1
ATOM 1002 O O . PHE A 1 124 ? 14.220 -9.560 7.616 1.00 73.12 124 PHE A O 1
ATOM 1009 N N . SER A 1 125 ? 12.787 -7.971 8.303 1.00 77.69 125 SER A N 1
ATOM 1010 C CA . SER A 1 125 ? 13.129 -8.137 9.713 1.00 77.69 125 SER A CA 1
ATOM 1011 C C . SER A 1 125 ? 13.069 -9.604 10.164 1.00 77.69 125 SER A C 1
ATOM 1013 O O . SER A 1 125 ? 12.163 -10.380 9.822 1.00 77.69 125 SER A O 1
ATOM 1015 N N . ASN A 1 126 ? 14.040 -10.003 10.986 1.00 82.75 126 ASN A N 1
ATOM 1016 C CA . ASN A 1 126 ? 14.037 -11.293 11.678 1.00 82.75 126 ASN A CA 1
ATOM 1017 C C . ASN A 1 126 ? 13.078 -11.314 12.884 1.00 82.75 126 ASN A C 1
ATOM 1019 O O . ASN A 1 126 ? 12.844 -12.375 13.463 1.00 82.75 126 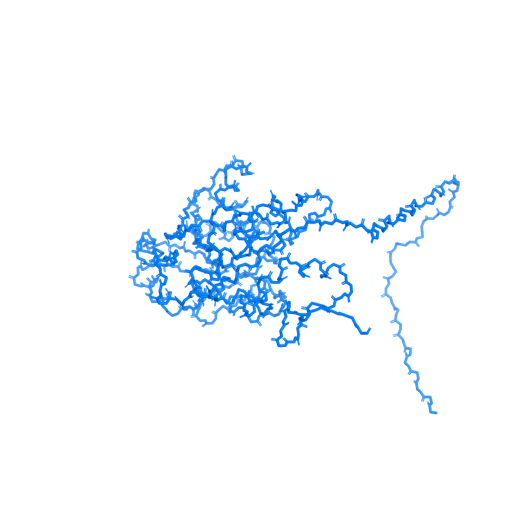ASN A O 1
ATOM 1023 N N . LYS A 1 127 ? 12.499 -10.164 13.251 1.00 86.19 127 LYS A N 1
ATOM 1024 C CA . LYS A 1 127 ? 11.554 -10.020 14.360 1.00 86.19 127 LYS A CA 1
ATOM 1025 C C . LYS A 1 127 ? 10.117 -9.982 13.849 1.00 86.19 127 LYS A C 1
ATOM 1027 O O . LYS A 1 127 ? 9.822 -9.441 12.791 1.00 86.19 127 LYS A O 1
ATOM 1032 N N . VAL A 1 128 ? 9.196 -10.533 14.640 1.00 89.81 128 VAL A N 1
ATOM 1033 C CA . VAL A 1 128 ? 7.747 -10.418 14.384 1.00 89.81 128 VAL A CA 1
ATOM 1034 C C . VAL A 1 128 ? 7.252 -9.002 14.682 1.00 89.81 128 VAL A C 1
ATOM 1036 O O . VAL A 1 128 ? 6.362 -8.498 14.002 1.00 89.81 128 VAL A O 1
ATOM 1039 N N . GLN A 1 129 ? 7.839 -8.371 15.697 1.00 92.62 129 GLN A N 1
ATOM 1040 C CA . GLN A 1 129 ? 7.456 -7.062 16.195 1.00 92.62 129 GLN A CA 1
ATOM 1041 C C . GLN A 1 129 ? 8.708 -6.230 16.473 1.00 92.62 129 GLN A C 1
ATOM 1043 O O . GLN A 1 129 ? 9.677 -6.710 17.067 1.00 92.62 129 GLN A O 1
ATOM 1048 N N . THR A 1 130 ? 8.661 -4.972 16.063 1.00 91.44 130 THR A N 1
ATOM 1049 C CA . THR A 1 130 ? 9.611 -3.920 16.419 1.00 91.44 130 THR A CA 1
ATOM 1050 C C . THR A 1 130 ? 8.851 -2.723 16.995 1.00 91.44 130 THR A C 1
ATOM 1052 O O . THR A 1 130 ? 7.624 -2.743 17.104 1.00 91.44 130 THR A O 1
ATOM 1055 N N . GLN A 1 131 ? 9.581 -1.692 17.409 1.00 90.31 131 GLN A N 1
ATOM 1056 C CA . GLN A 1 131 ? 9.015 -0.426 17.861 1.00 90.31 131 GLN A CA 1
ATOM 1057 C C . GLN A 1 131 ? 9.379 0.653 16.845 1.00 90.31 131 GLN A C 1
ATOM 1059 O O . GLN A 1 131 ? 10.564 0.821 16.544 1.00 90.31 131 GLN A O 1
ATOM 1064 N N . ASP A 1 132 ? 8.387 1.385 16.342 1.00 89.25 132 ASP A N 1
ATOM 1065 C CA . ASP A 1 132 ? 8.646 2.589 15.564 1.00 89.25 132 ASP A CA 1
ATOM 1066 C C . ASP A 1 132 ? 8.949 3.752 16.513 1.00 89.25 132 ASP A C 1
ATOM 1068 O O . ASP A 1 132 ? 8.218 3.999 17.477 1.00 89.25 132 ASP A O 1
ATOM 1072 N N . LYS A 1 133 ? 10.075 4.430 16.278 1.00 86.69 133 LYS A N 1
ATOM 1073 C CA . LYS A 1 133 ? 10.560 5.504 17.154 1.00 86.69 133 LYS A CA 1
ATOM 1074 C C . LYS A 1 133 ? 9.962 6.870 16.823 1.00 86.69 133 LYS A C 1
ATOM 1076 O O . LYS A 1 133 ? 10.067 7.764 17.649 1.00 86.69 133 LYS A O 1
ATOM 1081 N N . ILE A 1 134 ? 9.393 7.049 15.631 1.00 85.38 134 ILE A N 1
ATOM 1082 C CA . ILE A 1 134 ? 8.897 8.350 15.164 1.00 85.38 134 ILE A CA 1
ATOM 1083 C C . ILE A 1 134 ? 7.407 8.480 15.488 1.00 85.38 134 ILE A C 1
ATOM 1085 O O . ILE A 1 134 ? 6.969 9.449 16.108 1.00 85.38 134 ILE A O 1
ATOM 1089 N N . LEU A 1 135 ? 6.633 7.469 15.100 1.00 89.62 135 LEU A N 1
ATOM 1090 C CA . LEU A 1 135 ? 5.208 7.339 15.377 1.00 89.62 135 LEU A CA 1
ATOM 1091 C C . LEU A 1 135 ? 4.934 6.755 16.769 1.00 89.62 135 LEU A C 1
ATOM 1093 O O . LEU A 1 135 ? 3.787 6.764 17.200 1.00 89.62 135 LEU A O 1
ATOM 1097 N N . GLU A 1 136 ? 5.969 6.281 17.473 1.00 92.44 136 GLU A N 1
ATOM 1098 C CA . GLU A 1 136 ? 5.909 5.813 18.869 1.00 92.44 136 GLU A CA 1
ATOM 1099 C C . GLU A 1 136 ? 4.902 4.671 19.098 1.00 92.44 136 GLU A C 1
ATOM 1101 O O . GLU A 1 136 ? 4.328 4.516 20.173 1.00 92.44 136 GLU A O 1
ATOM 1106 N N . VAL A 1 137 ? 4.731 3.812 18.094 1.00 94.94 137 VAL A N 1
ATOM 1107 C CA . VAL A 1 137 ? 3.803 2.671 18.111 1.00 94.94 137 VAL A CA 1
ATOM 1108 C C . VAL A 1 137 ? 4.515 1.366 17.746 1.00 94.94 137 VAL A C 1
ATOM 1110 O O . VAL A 1 137 ? 5.544 1.385 17.059 1.00 94.94 137 VAL A O 1
ATOM 1113 N N . PRO A 1 138 ? 3.996 0.203 18.176 1.00 95.69 138 PRO A N 1
ATOM 1114 C CA . PRO A 1 138 ? 4.541 -1.075 17.746 1.00 95.69 138 PRO A CA 1
ATOM 1115 C C . PRO A 1 138 ? 4.363 -1.268 16.235 1.00 95.69 138 PRO A C 1
ATOM 1117 O O . PRO A 1 138 ? 3.345 -0.893 15.651 1.00 95.69 138 PRO A O 1
ATOM 1120 N N . ALA A 1 139 ? 5.348 -1.906 15.611 1.00 94.31 139 ALA A N 1
ATOM 1121 C CA . ALA A 1 139 ? 5.344 -2.272 14.204 1.00 94.31 139 ALA A CA 1
ATOM 1122 C C . ALA A 1 139 ? 5.395 -3.795 14.064 1.00 94.31 139 ALA A C 1
ATOM 1124 O O . ALA A 1 139 ? 6.354 -4.436 14.493 1.00 94.31 139 ALA A O 1
ATOM 1125 N N . TYR A 1 140 ? 4.362 -4.384 13.467 1.00 95.19 140 TYR A N 1
ATOM 1126 C CA . TYR A 1 140 ? 4.273 -5.821 13.232 1.00 95.19 140 TYR A CA 1
ATOM 1127 C C . TYR A 1 140 ? 4.634 -6.154 11.786 1.00 95.19 140 TYR A C 1
ATOM 1129 O O . TYR A 1 140 ? 4.021 -5.650 10.848 1.00 95.19 140 TYR A O 1
ATOM 1137 N N . HIS A 1 141 ? 5.609 -7.039 11.598 1.00 92.00 141 HIS A N 1
ATOM 1138 C CA . HIS A 1 141 ? 6.139 -7.405 10.284 1.00 92.00 141 HIS A CA 1
ATOM 1139 C C . HIS A 1 141 ? 5.232 -8.425 9.603 1.00 92.00 141 HIS A C 1
ATOM 1141 O O . HIS A 1 141 ? 5.221 -9.605 9.968 1.00 92.00 141 HIS A O 1
ATOM 1147 N N . VAL A 1 142 ? 4.469 -7.992 8.592 1.00 90.56 142 VAL A N 1
ATOM 1148 C CA . VAL A 1 142 ? 3.387 -8.802 7.993 1.00 90.56 142 VAL A CA 1
ATOM 1149 C C . VAL A 1 142 ? 3.889 -10.145 7.452 1.00 90.56 142 VAL A C 1
ATOM 1151 O O . VAL A 1 142 ? 3.196 -11.159 7.563 1.00 90.56 142 VAL A O 1
ATOM 1154 N N . TYR A 1 143 ? 5.114 -10.190 6.933 1.00 86.69 143 TYR A N 1
ATOM 1155 C CA . TYR A 1 143 ? 5.768 -11.393 6.399 1.00 86.69 143 TYR A CA 1
ATOM 1156 C C . TYR A 1 143 ? 6.010 -12.469 7.463 1.00 86.69 143 TYR A C 1
ATOM 1158 O O . TYR A 1 143 ? 6.076 -13.655 7.147 1.00 86.69 143 TYR A O 1
ATOM 1166 N N . ARG A 1 144 ? 6.100 -12.074 8.737 1.00 90.00 144 ARG A N 1
ATOM 1167 C CA . ARG A 1 144 ? 6.298 -12.980 9.876 1.00 90.00 144 ARG A CA 1
ATOM 1168 C C . ARG A 1 144 ? 4.991 -13.350 10.576 1.00 90.00 144 ARG A C 1
ATOM 1170 O O . ARG A 1 144 ? 4.962 -14.308 11.346 1.00 90.00 144 ARG A O 1
ATOM 1177 N N . LEU A 1 145 ? 3.905 -12.623 10.311 1.00 92.94 145 LEU A N 1
ATOM 1178 C CA . LEU A 1 145 ? 2.603 -12.897 10.909 1.00 92.94 145 LEU A CA 1
ATOM 1179 C C . LEU A 1 145 ? 1.921 -14.086 10.230 1.00 92.94 145 LEU A C 1
ATOM 1181 O O . LEU A 1 145 ? 1.673 -14.092 9.020 1.00 92.94 145 LEU A O 1
ATOM 1185 N N . LYS A 1 146 ? 1.528 -15.080 11.031 1.00 94.81 146 LYS A N 1
ATOM 1186 C CA . LYS A 1 146 ? 0.588 -16.121 10.599 1.00 94.81 146 LYS A CA 1
ATOM 1187 C C . LYS A 1 146 ? -0.818 -15.534 10.473 1.00 94.81 146 LYS A C 1
ATOM 1189 O O . LYS A 1 146 ? -1.177 -14.588 11.172 1.00 94.81 146 LYS A O 1
ATOM 1194 N N . ARG A 1 147 ? -1.664 -16.175 9.658 1.00 95.62 147 ARG A N 1
ATOM 1195 C CA . ARG A 1 147 ? -3.062 -15.769 9.413 1.00 95.62 147 ARG A CA 1
ATOM 1196 C C . ARG A 1 147 ? -3.839 -15.448 10.700 1.00 95.62 147 ARG A C 1
ATOM 1198 O O . ARG A 1 147 ? -4.456 -14.395 10.785 1.00 95.62 147 ARG A O 1
ATOM 1205 N N . LYS A 1 148 ? -3.771 -16.325 11.711 1.00 97.19 148 LYS A N 1
ATOM 1206 C CA . LYS A 1 148 ? -4.463 -16.135 13.003 1.00 97.19 148 LYS A CA 1
ATOM 1207 C C . LYS A 1 148 ? -3.939 -14.930 13.798 1.00 97.19 148 LYS A C 1
ATOM 1209 O O . LYS A 1 148 ? -4.725 -14.267 14.458 1.00 97.19 148 LYS A O 1
ATOM 1214 N N . GLN A 1 149 ? -2.637 -14.644 13.725 1.00 97.56 149 GLN A N 1
ATOM 1215 C CA . GLN A 1 149 ? -2.032 -13.499 14.416 1.00 97.56 149 GLN A CA 1
ATOM 1216 C C . GLN A 1 149 ? -2.451 -12.185 13.753 1.00 97.56 149 GLN A C 1
ATOM 1218 O O . GLN A 1 149 ? -2.883 -11.272 14.446 1.00 97.56 149 GLN A O 1
ATOM 1223 N N . LEU A 1 150 ? -2.402 -12.123 12.415 1.00 97.62 150 LEU A N 1
ATOM 1224 C CA . LEU A 1 150 ? -2.888 -10.962 11.666 1.00 97.62 150 LEU A CA 1
ATOM 1225 C C . LEU A 1 150 ? -4.376 -10.712 11.947 1.00 97.62 150 LEU A C 1
ATOM 1227 O O . LEU A 1 150 ? -4.764 -9.588 12.234 1.00 97.62 150 LEU A O 1
ATOM 1231 N N . GLN A 1 151 ? -5.193 -11.768 11.950 1.00 97.81 151 GLN A N 1
ATOM 1232 C CA . GLN A 1 151 ? -6.610 -11.664 12.292 1.00 97.81 151 GLN A CA 1
ATOM 1233 C C . GLN A 1 151 ? -6.840 -11.114 13.707 1.00 97.81 151 GLN A C 1
ATOM 1235 O O . GLN A 1 151 ? -7.733 -10.296 13.896 1.00 97.81 151 GLN A O 1
ATOM 1240 N N . ALA A 1 152 ? -6.075 -11.578 14.700 1.00 97.75 152 ALA A N 1
ATOM 1241 C CA . ALA A 1 152 ? -6.198 -11.102 16.076 1.00 97.75 152 ALA A CA 1
ATOM 1242 C C . ALA A 1 152 ? -5.861 -9.609 16.182 1.00 97.75 152 ALA A C 1
ATOM 1244 O O . ALA A 1 152 ? -6.650 -8.861 16.737 1.00 97.75 152 ALA A O 1
ATOM 1245 N N . LEU A 1 153 ? -4.758 -9.168 15.568 1.00 98.00 153 LEU A N 1
ATOM 1246 C CA . LEU A 1 153 ? -4.370 -7.754 15.545 1.00 98.00 153 LEU A CA 1
ATOM 1247 C C . LEU A 1 153 ? -5.442 -6.873 14.896 1.00 98.00 153 LEU A C 1
ATOM 1249 O O . LEU A 1 153 ? -5.813 -5.837 15.438 1.00 98.00 153 LEU A O 1
ATOM 1253 N N . LEU A 1 154 ? -5.966 -7.294 13.744 1.00 98.25 154 LEU A N 1
ATOM 1254 C CA . LEU A 1 154 ? -6.931 -6.497 12.989 1.00 98.25 154 LEU A CA 1
ATOM 1255 C C . LEU A 1 154 ? -8.310 -6.388 13.660 1.00 98.25 154 LEU A C 1
ATOM 1257 O O . LEU A 1 154 ? -9.079 -5.505 13.297 1.00 98.25 154 LEU A O 1
ATOM 1261 N N . LYS A 1 155 ? -8.623 -7.240 14.645 1.00 97.38 155 LYS A N 1
ATOM 1262 C CA . LYS A 1 155 ? -9.846 -7.124 15.460 1.00 97.38 155 LYS A CA 1
ATOM 1263 C C . LYS A 1 155 ? -9.781 -6.005 16.502 1.00 97.38 155 LYS A C 1
ATOM 1265 O O . LYS A 1 155 ? -10.829 -5.584 16.977 1.00 97.38 155 LYS A O 1
ATOM 1270 N N . GLU A 1 156 ? -8.584 -5.530 16.840 1.00 97.69 156 GLU A N 1
ATOM 1271 C CA . GLU A 1 156 ? -8.369 -4.511 17.878 1.00 97.69 156 GLU A CA 1
ATOM 1272 C C . GLU A 1 156 ? -8.531 -3.070 17.362 1.00 97.69 156 GLU A C 1
ATOM 1274 O O . GLU A 1 156 ? -8.459 -2.118 18.143 1.00 97.69 156 GLU A O 1
ATOM 1279 N N . VAL A 1 157 ? -8.734 -2.894 16.051 1.00 98.62 157 VAL A N 1
ATOM 1280 C CA . VAL A 1 157 ? -8.831 -1.585 15.390 1.00 98.62 157 VAL A CA 1
ATOM 1281 C C . VAL A 1 157 ? -10.159 -1.415 14.659 1.00 98.62 157 VAL A C 1
ATOM 1283 O O . VAL A 1 157 ? -10.732 -2.365 14.120 1.00 98.62 157 VAL A O 1
ATOM 1286 N N . ASP A 1 158 ? -10.634 -0.173 14.613 1.00 98.62 158 ASP A N 1
ATOM 1287 C CA . ASP A 1 158 ? -11.824 0.220 13.862 1.00 98.62 158 ASP A CA 1
ATOM 1288 C C . ASP A 1 158 ? -11.543 0.342 12.360 1.00 98.62 158 ASP A C 1
ATOM 1290 O O . ASP A 1 158 ? -12.435 0.108 11.543 1.00 98.62 158 ASP A O 1
ATOM 1294 N N . ALA A 1 159 ? -10.321 0.731 11.984 1.00 98.69 159 ALA A N 1
ATOM 1295 C CA . ALA A 1 159 ? -9.933 0.865 10.587 1.00 98.69 159 ALA A CA 1
ATOM 1296 C C . ALA A 1 159 ? -8.480 0.457 10.323 1.00 98.69 159 ALA A C 1
ATOM 1298 O O . ALA A 1 159 ? -7.600 0.595 11.171 1.00 98.69 159 ALA A O 1
ATOM 1299 N N . VAL A 1 160 ? -8.222 -0.008 9.105 1.00 98.75 160 VAL A N 1
ATOM 1300 C CA . VAL A 1 160 ? -6.883 -0.227 8.558 1.00 98.75 160 VAL A CA 1
ATOM 1301 C C . VAL A 1 160 ? -6.689 0.747 7.409 1.00 98.75 160 VAL A C 1
ATOM 1303 O O . VAL A 1 160 ? -7.432 0.701 6.431 1.00 98.75 160 VAL A O 1
ATOM 1306 N N . VAL A 1 161 ? -5.695 1.620 7.516 1.00 98.62 161 VAL A N 1
ATOM 1307 C CA . VAL A 1 161 ? -5.282 2.509 6.428 1.00 98.62 161 VAL A CA 1
ATOM 1308 C C . VAL A 1 161 ? -4.162 1.824 5.651 1.00 98.62 161 VAL A C 1
ATOM 1310 O O . VAL A 1 161 ? -3.158 1.421 6.236 1.00 98.62 161 VAL A O 1
ATOM 1313 N N . PHE A 1 162 ? -4.344 1.663 4.345 1.00 98.62 162 PHE A N 1
ATOM 1314 C CA . PHE A 1 162 ? -3.382 1.050 3.438 1.00 98.62 162 PHE A CA 1
ATOM 1315 C C . PHE A 1 162 ? -2.917 2.082 2.418 1.00 98.62 162 PHE A C 1
ATOM 1317 O O . PHE A 1 162 ? -3.712 2.533 1.592 1.00 98.62 162 PHE A O 1
ATOM 1324 N N . ASP A 1 163 ? -1.642 2.451 2.480 1.00 97.31 163 ASP A N 1
ATOM 1325 C CA . ASP A 1 163 ? -1.104 3.555 1.698 1.00 97.31 163 ASP A CA 1
ATOM 1326 C C . ASP A 1 163 ? 0.351 3.321 1.283 1.00 97.31 163 ASP A C 1
ATOM 1328 O O . ASP A 1 163 ? 1.288 3.625 2.020 1.00 97.31 163 ASP A O 1
ATOM 1332 N N . VAL A 1 164 ? 0.535 2.759 0.089 1.00 95.25 164 VAL A N 1
ATOM 1333 C CA . VAL A 1 164 ? 1.851 2.541 -0.518 1.00 95.25 164 VAL A CA 1
ATOM 1334 C C . VAL A 1 164 ? 1.791 2.592 -2.037 1.00 95.25 164 VAL A C 1
ATOM 1336 O O . VAL A 1 164 ? 0.844 2.098 -2.656 1.00 95.25 164 VAL A O 1
ATOM 1339 N N . GLN A 1 165 ? 2.861 3.102 -2.643 1.00 95.19 165 GLN A N 1
ATOM 1340 C CA . GLN A 1 165 ? 3.087 3.025 -4.078 1.00 95.19 165 GLN A CA 1
ATOM 1341 C C . GLN A 1 165 ? 3.380 1.573 -4.466 1.00 95.19 165 GLN A C 1
ATOM 1343 O O . GLN A 1 165 ? 4.426 1.002 -4.151 1.00 95.19 165 GLN A O 1
ATOM 1348 N N . GLY A 1 166 ? 2.429 0.958 -5.164 1.00 93.38 166 GLY A N 1
ATOM 1349 C CA . GLY A 1 166 ? 2.626 -0.333 -5.809 1.00 93.38 166 GLY A CA 1
ATOM 1350 C C . GLY A 1 166 ? 3.265 -0.196 -7.191 1.00 93.38 166 GLY A C 1
ATOM 1351 O O . GLY A 1 166 ? 3.377 0.893 -7.752 1.00 93.38 166 GLY A O 1
ATOM 1352 N N . MET A 1 167 ? 3.605 -1.342 -7.777 1.00 94.81 167 MET A N 1
ATOM 1353 C CA . MET A 1 167 ? 4.127 -1.431 -9.142 1.00 94.81 167 MET A CA 1
ATOM 1354 C C . MET A 1 167 ? 3.105 -1.999 -10.138 1.00 94.81 167 MET A C 1
ATOM 1356 O O . MET A 1 167 ? 3.386 -2.083 -11.318 1.00 94.81 167 MET A O 1
ATOM 1360 N N . GLY A 1 168 ? 1.896 -2.398 -9.727 1.00 93.69 168 GLY A N 1
ATOM 1361 C CA . GLY A 1 168 ? 0.922 -2.976 -10.676 1.00 93.69 168 GLY A CA 1
ATOM 1362 C C . GLY A 1 168 ? 1.427 -4.263 -11.351 1.00 93.69 168 GLY A C 1
ATOM 1363 O O . GLY A 1 168 ? 1.032 -4.598 -12.466 1.00 93.69 168 GLY A O 1
ATOM 1364 N N . ILE A 1 169 ? 2.330 -4.973 -10.674 1.00 94.81 169 ILE A N 1
ATOM 1365 C CA . ILE A 1 169 ? 2.943 -6.228 -11.103 1.00 94.81 169 ILE A CA 1
ATOM 1366 C C . ILE A 1 169 ? 2.861 -7.219 -9.945 1.00 94.81 169 ILE A C 1
ATOM 1368 O O . ILE A 1 169 ? 3.068 -6.854 -8.786 1.00 94.81 169 ILE A O 1
ATOM 1372 N N . ARG A 1 170 ? 2.522 -8.471 -10.250 1.00 93.88 170 ARG A N 1
ATOM 1373 C CA . ARG A 1 170 ? 2.180 -9.495 -9.261 1.00 93.88 170 ARG A CA 1
ATOM 1374 C C . ARG A 1 170 ? 3.324 -9.782 -8.292 1.00 93.88 170 ARG A C 1
ATOM 1376 O O . ARG A 1 170 ? 3.045 -9.944 -7.114 1.00 93.88 170 ARG A O 1
ATOM 1383 N N . CYS A 1 171 ? 4.567 -9.813 -8.785 1.00 92.44 171 CYS A N 1
ATOM 1384 C CA . CYS A 1 171 ? 5.763 -10.101 -7.984 1.00 92.44 171 CYS A CA 1
ATOM 1385 C C . CYS A 1 171 ? 6.138 -8.997 -6.984 1.00 92.44 171 CYS A C 1
ATOM 1387 O O . CYS A 1 171 ? 7.016 -9.208 -6.151 1.00 92.44 171 CYS A O 1
ATOM 1389 N N . TYR A 1 172 ? 5.473 -7.837 -7.037 1.00 93.75 172 TYR A N 1
ATOM 1390 C CA . TYR A 1 172 ? 5.664 -6.774 -6.060 1.00 93.75 172 TYR A CA 1
ATOM 1391 C C . TYR A 1 172 ? 4.742 -6.997 -4.857 1.00 93.75 172 TYR A C 1
ATOM 1393 O O . TYR A 1 172 ? 3.514 -6.879 -4.940 1.00 93.75 172 TYR A O 1
ATOM 1401 N N . THR A 1 173 ? 5.349 -7.334 -3.721 1.00 92.81 173 THR A N 1
ATOM 1402 C CA . THR A 1 173 ? 4.711 -8.025 -2.590 1.00 92.81 173 THR A CA 1
ATOM 1403 C C . THR A 1 173 ? 3.590 -7.246 -1.886 1.00 92.81 173 THR A C 1
ATOM 1405 O O . THR A 1 173 ? 2.820 -7.831 -1.121 1.00 92.81 173 THR A O 1
ATOM 1408 N N . TYR A 1 174 ? 3.414 -5.954 -2.168 1.00 94.12 174 TYR A N 1
ATOM 1409 C CA . TYR A 1 174 ? 2.372 -5.125 -1.547 1.00 94.12 174 TYR A CA 1
ATOM 1410 C C . TYR A 1 174 ? 0.955 -5.567 -1.928 1.00 94.12 174 TYR A C 1
ATOM 1412 O O . TYR A 1 174 ? 0.050 -5.489 -1.097 1.00 94.12 174 TYR A O 1
ATOM 1420 N N . LEU A 1 175 ? 0.763 -6.125 -3.131 1.00 95.44 175 LEU A N 1
ATOM 1421 C CA . LEU A 1 175 ? -0.507 -6.757 -3.509 1.00 95.44 175 LEU A CA 1
ATOM 1422 C C . LEU A 1 175 ? -0.816 -7.966 -2.615 1.00 95.44 175 LEU A C 1
ATOM 1424 O O . LEU A 1 175 ? -1.942 -8.119 -2.142 1.00 95.44 175 LEU A O 1
ATOM 1428 N N . THR A 1 176 ? 0.187 -8.796 -2.318 1.00 94.81 176 THR A N 1
ATOM 1429 C CA . THR A 1 176 ? 0.033 -9.918 -1.382 1.00 94.81 176 THR A CA 1
ATOM 1430 C C . THR A 1 176 ? -0.319 -9.427 0.021 1.00 94.81 176 THR A C 1
ATOM 1432 O O . THR A 1 176 ? -1.209 -9.991 0.656 1.00 94.81 176 THR A O 1
ATOM 1435 N N . VAL A 1 177 ? 0.324 -8.364 0.512 1.00 96.12 177 VAL A N 1
ATOM 1436 C CA . VAL A 1 177 ? -0.002 -7.778 1.824 1.00 96.12 177 VAL A CA 1
ATOM 1437 C C . VAL A 1 177 ? -1.459 -7.311 1.866 1.00 96.12 177 VAL A C 1
ATOM 1439 O O . VAL A 1 177 ? -2.181 -7.690 2.791 1.00 96.12 177 VAL A O 1
ATOM 1442 N N . LEU A 1 178 ? -1.913 -6.568 0.848 1.00 97.75 178 LEU A N 1
ATOM 1443 C CA . LEU A 1 178 ? -3.306 -6.133 0.713 1.00 97.75 178 LEU A CA 1
ATOM 1444 C C . LEU A 1 178 ? -4.265 -7.329 0.772 1.00 97.75 178 LEU A C 1
ATOM 1446 O O . LEU A 1 178 ? -5.160 -7.362 1.616 1.00 97.75 178 LEU A O 1
ATOM 1450 N N . LYS A 1 179 ? -4.029 -8.352 -0.059 1.00 96.81 179 LYS A N 1
ATOM 1451 C CA . LYS A 1 179 ? -4.815 -9.592 -0.065 1.00 96.81 179 LYS A CA 1
ATOM 1452 C C . LYS A 1 179 ? -4.887 -10.231 1.325 1.00 96.81 179 LYS A C 1
ATOM 1454 O O . LYS A 1 179 ? -5.970 -10.570 1.791 1.00 96.81 179 LYS A O 1
ATOM 1459 N N . ARG A 1 180 ? -3.746 -10.416 1.998 1.00 96.88 180 ARG A N 1
ATOM 1460 C CA . ARG A 1 180 ? -3.686 -11.114 3.295 1.00 96.88 180 ARG A CA 1
ATOM 1461 C C . ARG A 1 180 ? -4.442 -10.362 4.389 1.00 96.88 180 ARG A C 1
ATOM 1463 O O . ARG A 1 180 ? -5.053 -11.015 5.231 1.00 96.88 180 ARG A O 1
ATOM 1470 N N . ILE A 1 181 ? -4.415 -9.028 4.364 1.00 98.06 181 ILE A N 1
ATOM 1471 C CA . ILE A 1 181 ? -5.228 -8.175 5.243 1.00 98.06 181 ILE A CA 1
ATOM 1472 C C . ILE A 1 181 ? -6.712 -8.383 4.940 1.00 98.06 181 ILE A C 1
ATOM 1474 O O . ILE A 1 181 ? -7.475 -8.706 5.847 1.00 98.06 181 ILE A O 1
ATOM 1478 N N . MET A 1 182 ? -7.108 -8.270 3.669 1.00 98.31 182 MET A N 1
ATOM 1479 C CA . MET A 1 182 ? -8.500 -8.431 3.239 1.00 98.31 182 MET A CA 1
ATOM 1480 C C . MET A 1 182 ? -9.070 -9.811 3.578 1.00 98.31 182 MET A C 1
ATOM 1482 O O . MET A 1 182 ? -10.207 -9.903 4.027 1.00 98.31 182 MET A O 1
ATOM 1486 N N . ASP A 1 183 ? -8.271 -10.874 3.451 1.00 97.31 183 ASP A N 1
ATOM 1487 C CA . ASP A 1 183 ? -8.712 -12.241 3.735 1.00 97.31 183 ASP A CA 1
ATOM 1488 C C . ASP A 1 183 ? -9.089 -12.480 5.206 1.00 97.31 183 ASP A C 1
ATOM 1490 O O . ASP A 1 183 ? -9.732 -13.488 5.508 1.00 97.31 183 ASP A O 1
ATOM 1494 N N . VAL A 1 184 ? -8.601 -11.658 6.140 1.00 97.31 184 VAL A N 1
ATOM 1495 C CA . VAL A 1 184 ? -8.810 -11.857 7.587 1.00 97.31 184 VAL A CA 1
ATOM 1496 C C . VAL A 1 184 ? -9.500 -10.685 8.272 1.00 97.31 184 VAL A C 1
ATOM 1498 O O . VAL A 1 184 ? -9.706 -10.742 9.488 1.00 97.31 184 VAL A O 1
ATOM 1501 N N . LEU A 1 185 ? -9.835 -9.636 7.523 1.00 97.38 185 LEU A N 1
ATOM 1502 C CA . LEU A 1 185 ? -10.455 -8.439 8.065 1.00 97.38 185 LEU A CA 1
ATOM 1503 C C . LEU A 1 185 ? -11.861 -8.754 8.583 1.00 97.38 185 LEU A C 1
ATOM 1505 O O . LEU A 1 185 ? -12.604 -9.529 7.983 1.00 97.38 185 LEU A O 1
ATOM 1509 N N . SER A 1 186 ? -12.220 -8.163 9.720 1.00 94.31 186 SER A N 1
ATOM 1510 C CA . SER A 1 186 ? -13.562 -8.318 10.277 1.00 94.31 186 SER A CA 1
ATOM 1511 C C . SER A 1 186 ? -14.558 -7.397 9.567 1.00 94.31 186 SER A C 1
ATOM 1513 O O . SER A 1 186 ? -14.185 -6.321 9.111 1.00 94.31 186 SER A O 1
ATOM 1515 N N . GLU A 1 187 ? -15.842 -7.759 9.551 1.00 91.50 187 GLU A N 1
ATOM 1516 C CA . GLU A 1 187 ? -16.909 -6.895 9.010 1.00 91.50 187 GLU A CA 1
ATOM 1517 C C . GLU A 1 187 ? -17.057 -5.565 9.774 1.00 91.50 187 GLU A C 1
ATOM 1519 O O . GLU A 1 187 ? -17.610 -4.600 9.250 1.00 91.50 187 GLU A O 1
ATOM 1524 N N . LYS A 1 188 ? -16.550 -5.499 11.014 1.00 93.00 188 LYS A N 1
ATOM 1525 C CA . LYS A 1 188 ? -16.575 -4.297 11.861 1.00 93.00 188 LYS A CA 1
ATOM 1526 C C . LYS A 1 188 ? -15.412 -3.344 11.580 1.00 93.00 188 LYS A C 1
ATOM 1528 O O . LYS A 1 188 ? -15.489 -2.186 11.978 1.00 93.00 188 LYS A O 1
ATOM 1533 N N . THR A 1 189 ? -14.359 -3.824 10.921 1.00 97.94 189 THR A N 1
ATOM 1534 C CA . THR A 1 189 ? -13.145 -3.056 10.644 1.00 97.94 189 THR A CA 1
ATOM 1535 C C . THR A 1 189 ? -13.194 -2.523 9.216 1.00 97.94 189 THR A C 1
ATOM 1537 O O . THR A 1 189 ? -13.325 -3.285 8.260 1.00 97.94 189 THR A O 1
ATOM 1540 N N . GLU A 1 190 ? -13.077 -1.210 9.050 1.00 98.44 190 GLU A N 1
ATOM 1541 C CA . GLU A 1 190 ? -13.038 -0.580 7.729 1.00 98.44 190 GLU A CA 1
ATOM 1542 C C . GLU A 1 190 ? -11.638 -0.661 7.114 1.00 98.44 190 GLU A C 1
ATOM 1544 O O . GLU A 1 190 ? -10.652 -0.297 7.748 1.00 98.44 190 GLU A O 1
ATOM 1549 N N . LEU A 1 191 ? -11.531 -1.095 5.861 1.00 98.81 191 LEU A N 1
ATOM 1550 C CA . LEU A 1 191 ? -10.308 -0.956 5.076 1.00 98.81 191 LEU A CA 1
ATOM 1551 C C . LEU A 1 191 ? -10.370 0.337 4.270 1.00 98.81 191 LEU A C 1
ATOM 1553 O O . LEU A 1 191 ? -11.271 0.521 3.454 1.00 98.81 191 LEU A O 1
ATOM 1557 N N . ILE A 1 192 ? -9.390 1.210 4.463 1.00 98.81 192 ILE A N 1
ATOM 1558 C CA . ILE A 1 192 ? -9.254 2.475 3.748 1.00 98.81 192 ILE A CA 1
ATOM 1559 C C . ILE A 1 192 ? -7.992 2.394 2.896 1.00 98.81 192 ILE A C 1
ATOM 1561 O O . ILE A 1 192 ? -6.890 2.396 3.431 1.00 98.81 192 ILE A O 1
ATOM 1565 N N . VAL A 1 193 ? -8.143 2.332 1.575 1.00 98.81 193 VAL A N 1
ATOM 1566 C CA . VAL A 1 193 ? -7.015 2.281 0.635 1.00 98.81 193 VAL A CA 1
ATOM 1567 C C . VAL A 1 193 ? -6.819 3.654 0.009 1.00 98.81 193 VAL A C 1
ATOM 1569 O O . VAL A 1 193 ? -7.726 4.179 -0.644 1.00 98.81 193 VAL A O 1
ATOM 1572 N N . LEU A 1 194 ? -5.636 4.229 0.202 1.00 98.69 194 LEU A N 1
ATOM 1573 C CA . LEU A 1 194 ? -5.179 5.396 -0.541 1.00 98.69 194 LEU A CA 1
ATOM 1574 C C . LEU A 1 194 ? -4.619 4.890 -1.863 1.00 98.69 194 LEU A C 1
ATOM 1576 O O . LEU A 1 194 ? -3.671 4.108 -1.892 1.00 98.69 194 LEU A O 1
ATOM 1580 N N . ASP A 1 195 ? -5.266 5.267 -2.961 1.00 97.94 195 ASP A N 1
ATOM 1581 C CA . ASP A 1 195 ? -4.856 4.781 -4.266 1.00 97.94 195 ASP A CA 1
ATOM 1582 C C . ASP A 1 195 ? -3.607 5.514 -4.768 1.00 97.94 195 ASP A C 1
ATOM 1584 O O . ASP A 1 195 ? -3.437 6.712 -4.527 1.00 97.94 195 ASP A O 1
ATOM 1588 N N . HIS A 1 196 ? -2.774 4.790 -5.510 1.00 96.56 196 HIS A N 1
ATOM 1589 C CA . HIS A 1 196 ? -1.539 5.261 -6.137 1.00 96.56 196 HIS A CA 1
ATOM 1590 C C . HIS A 1 196 ? -1.513 4.808 -7.589 1.00 96.56 196 HIS A C 1
ATOM 1592 O O . HIS A 1 196 ? -2.007 3.727 -7.909 1.00 96.56 196 HIS A O 1
ATOM 1598 N N . ILE A 1 197 ? -0.910 5.600 -8.475 1.00 96.19 197 ILE A N 1
ATOM 1599 C CA . ILE A 1 197 ? -0.755 5.227 -9.885 1.00 96.19 197 ILE A CA 1
ATOM 1600 C C . ILE A 1 197 ? 0.510 4.374 -10.029 1.00 96.19 197 ILE A C 1
ATOM 1602 O O . ILE A 1 197 ? 1.602 4.916 -9.895 1.00 96.19 197 ILE A O 1
ATOM 1606 N N . PRO A 1 198 ? 0.445 3.056 -10.297 1.00 95.50 198 PRO A N 1
ATOM 1607 C CA . PRO A 1 198 ? 1.657 2.297 -10.574 1.00 95.50 198 PRO A CA 1
ATOM 1608 C C . PRO A 1 198 ? 2.226 2.686 -11.946 1.00 95.50 198 PRO A C 1
ATOM 1610 O O . PRO A 1 198 ? 1.447 2.872 -12.886 1.00 95.50 198 PRO A O 1
ATOM 1613 N N . PRO A 1 199 ? 3.560 2.739 -12.130 1.00 93.06 199 PRO A N 1
ATOM 1614 C CA . PRO A 1 199 ? 4.141 3.042 -13.440 1.00 93.06 199 PRO A CA 1
ATOM 1615 C C . PRO A 1 199 ? 3.664 2.102 -14.561 1.00 93.06 199 PRO A C 1
ATOM 1617 O O . PRO A 1 199 ? 3.460 2.523 -15.699 1.00 93.06 199 PRO A O 1
ATOM 1620 N N . GLY A 1 200 ? 3.391 0.842 -14.216 1.00 89.38 200 GLY A N 1
ATOM 1621 C CA . GLY A 1 200 ? 2.906 -0.190 -15.122 1.00 89.38 200 GLY A CA 1
ATOM 1622 C C . GLY A 1 200 ? 1.429 -0.070 -15.489 1.00 89.38 200 GLY A C 1
ATOM 1623 O O . GLY A 1 200 ? 0.970 -0.825 -16.341 1.00 89.38 200 GLY A O 1
ATOM 1624 N N . LEU A 1 201 ? 0.668 0.868 -14.905 1.00 93.81 201 LEU A N 1
ATOM 1625 C CA . LEU A 1 201 ? -0.772 0.989 -15.166 1.00 93.81 201 LEU A CA 1
ATOM 1626 C C . LEU A 1 201 ? -1.074 1.225 -16.651 1.00 93.81 201 LEU A C 1
ATOM 1628 O O . LEU A 1 201 ? -2.007 0.640 -17.203 1.00 93.81 201 LEU A O 1
ATOM 1632 N N . SER A 1 202 ? -0.251 2.055 -17.295 1.00 90.62 202 SER A N 1
ATOM 1633 C CA . SER A 1 202 ? -0.372 2.408 -18.714 1.00 90.62 202 SER A CA 1
ATOM 1634 C C . SER A 1 202 ? -0.003 1.264 -19.671 1.00 90.62 202 SER A C 1
ATOM 1636 O O . SER A 1 202 ? -0.414 1.285 -20.830 1.00 90.62 202 SER A O 1
ATOM 1638 N N . LEU A 1 203 ? 0.709 0.233 -19.192 1.00 90.06 203 LEU A N 1
ATOM 1639 C CA . LEU A 1 203 ? 1.056 -0.957 -19.981 1.00 90.06 203 LEU A CA 1
ATOM 1640 C C . LEU A 1 203 ? -0.150 -1.885 -20.194 1.00 90.06 203 LEU A C 1
ATOM 1642 O O . LEU A 1 203 ? -0.148 -2.712 -21.111 1.00 90.06 203 LEU A O 1
ATOM 1646 N N . GLY A 1 204 ? -1.186 -1.739 -19.362 1.00 91.00 204 GLY A N 1
ATOM 1647 C CA . GLY A 1 204 ? -2.342 -2.624 -19.339 1.00 91.00 204 GLY A CA 1
ATOM 1648 C C . GLY A 1 204 ? -1.999 -4.028 -18.840 1.00 91.00 204 GLY A C 1
ATOM 1649 O O . GLY A 1 204 ? -0.936 -4.283 -18.281 1.00 91.00 204 GLY A O 1
ATOM 1650 N N . ILE A 1 205 ? -2.935 -4.953 -19.034 1.00 94.75 205 ILE A N 1
ATOM 1651 C CA . ILE A 1 205 ? -2.790 -6.341 -18.589 1.00 94.75 205 ILE A CA 1
ATOM 1652 C C . ILE A 1 205 ? -1.778 -7.068 -19.489 1.00 94.75 205 ILE A C 1
ATOM 1654 O O . ILE A 1 205 ? -1.886 -7.004 -20.721 1.00 94.75 205 ILE A O 1
ATOM 1658 N N . ARG A 1 206 ? -0.797 -7.756 -18.888 1.00 94.31 206 ARG A N 1
ATOM 1659 C CA . ARG A 1 206 ? 0.225 -8.556 -19.594 1.00 94.31 206 ARG A CA 1
ATOM 1660 C C . ARG A 1 206 ? 0.658 -9.780 -18.780 1.00 94.31 206 ARG A C 1
ATOM 1662 O O . ARG A 1 206 ? 0.652 -9.750 -17.550 1.00 94.31 206 ARG A O 1
ATOM 1669 N N . GLY A 1 207 ? 1.136 -10.803 -19.487 1.00 92.44 207 GLY A N 1
ATOM 1670 C CA . GLY A 1 207 ? 1.697 -12.030 -18.913 1.00 92.44 207 GLY A CA 1
ATOM 1671 C C . GLY A 1 207 ? 0.650 -12.984 -18.337 1.00 92.44 207 GLY A C 1
ATOM 1672 O O . GLY A 1 207 ? -0.534 -12.662 -18.267 1.00 92.44 207 GLY A O 1
ATOM 1673 N N . ASP A 1 208 ? 1.099 -14.162 -17.916 1.00 90.88 208 ASP A N 1
ATOM 1674 C CA . ASP A 1 208 ? 0.205 -15.243 -17.502 1.00 90.88 208 ASP A CA 1
ATOM 1675 C C . ASP A 1 208 ? -0.285 -15.106 -16.059 1.00 90.88 208 ASP A C 1
ATOM 1677 O O . ASP A 1 208 ? 0.371 -14.528 -15.180 1.00 90.88 208 ASP A O 1
ATOM 1681 N N . THR A 1 209 ? -1.449 -15.694 -15.788 1.00 91.00 209 THR A N 1
ATOM 1682 C CA . THR A 1 209 ? -1.921 -15.966 -14.426 1.00 91.00 209 THR A CA 1
ATOM 1683 C C . THR A 1 209 ? -1.066 -17.043 -13.763 1.00 91.00 209 THR A C 1
ATOM 1685 O O . THR A 1 209 ? -0.518 -17.910 -14.434 1.00 91.00 209 THR A O 1
ATOM 1688 N N . LEU A 1 210 ? -0.959 -17.016 -12.435 1.00 89.56 210 LEU A N 1
ATOM 1689 C CA . LEU A 1 210 ? -0.122 -17.971 -11.714 1.00 89.56 210 LEU A CA 1
ATOM 1690 C C . LEU A 1 210 ? -0.832 -19.311 -11.489 1.00 89.56 210 LEU A C 1
ATOM 1692 O O . LEU A 1 210 ? -1.911 -19.357 -10.890 1.00 89.56 210 LEU A O 1
ATOM 1696 N N . GLU A 1 211 ? -0.189 -20.408 -11.877 1.00 88.06 211 GLU A N 1
ATOM 1697 C CA . GLU A 1 211 ? -0.677 -21.749 -11.557 1.00 88.06 211 GLU A CA 1
ATOM 1698 C C . GLU A 1 211 ? -0.486 -22.085 -10.071 1.00 88.06 211 GLU A C 1
ATOM 1700 O O . GLU A 1 211 ? 0.428 -21.599 -9.400 1.00 88.06 211 GLU A O 1
ATOM 1705 N N . LYS A 1 212 ? -1.352 -22.958 -9.536 1.00 88.00 212 LYS A N 1
ATOM 1706 C CA . LYS A 1 212 ? -1.353 -23.330 -8.109 1.00 88.00 212 LYS A CA 1
ATOM 1707 C C . LYS A 1 212 ? 0.016 -23.802 -7.580 1.00 88.00 212 LYS A C 1
ATOM 1709 O O . LYS A 1 212 ? 0.345 -23.368 -6.478 1.00 88.00 212 LYS A O 1
ATOM 1714 N N . PRO A 1 213 ? 0.810 -24.621 -8.303 1.00 91.75 213 PRO A N 1
ATOM 1715 C CA . PRO A 1 213 ? 2.112 -25.082 -7.810 1.00 91.75 213 PRO A CA 1
ATOM 1716 C C . PRO A 1 213 ? 3.141 -23.964 -7.609 1.00 91.75 213 PRO A C 1
ATOM 1718 O O . PRO A 1 213 ? 4.044 -24.114 -6.793 1.00 91.75 213 PRO A O 1
ATOM 1721 N N . TYR A 1 214 ? 2.996 -22.837 -8.313 1.00 88.56 214 TYR A N 1
ATOM 1722 C CA . TYR A 1 214 ? 3.937 -21.714 -8.251 1.00 88.56 214 TYR A CA 1
ATOM 1723 C C . TYR A 1 214 ? 3.514 -20.619 -7.262 1.00 88.56 214 TYR A C 1
ATOM 1725 O O . TYR A 1 214 ? 4.199 -19.603 -7.142 1.00 88.56 214 TYR A O 1
ATOM 1733 N N . LYS A 1 215 ? 2.399 -20.802 -6.538 1.00 88.50 215 LYS A N 1
ATOM 1734 C CA . LYS A 1 215 ? 1.938 -19.854 -5.514 1.00 88.50 215 LYS A CA 1
ATOM 1735 C C . LYS A 1 215 ? 2.940 -19.760 -4.367 1.00 88.50 215 LYS A C 1
ATOM 1737 O O . LYS A 1 215 ? 3.210 -20.731 -3.670 1.00 88.50 215 LYS A O 1
ATOM 1742 N N . ASN A 1 216 ? 3.430 -18.551 -4.141 1.00 89.06 216 ASN A N 1
ATOM 1743 C CA . ASN A 1 216 ? 4.288 -18.175 -3.025 1.00 89.06 216 ASN A CA 1
ATOM 1744 C C . ASN A 1 216 ? 3.973 -16.727 -2.618 1.00 89.06 216 ASN A C 1
ATOM 1746 O O . ASN A 1 216 ? 3.178 -16.068 -3.289 1.00 89.06 216 ASN A O 1
ATOM 1750 N N . PHE A 1 217 ? 4.610 -16.223 -1.556 1.00 87.88 217 PHE A N 1
ATOM 1751 C CA . PHE A 1 217 ? 4.354 -14.874 -1.041 1.00 87.88 217 PHE A CA 1
ATOM 1752 C C . PHE A 1 217 ? 4.511 -13.779 -2.107 1.00 87.88 217 PHE A C 1
ATOM 1754 O O . PHE A 1 217 ? 3.718 -12.839 -2.159 1.00 87.88 217 PHE A O 1
ATOM 1761 N N . ALA A 1 218 ? 5.504 -13.907 -2.989 1.00 88.81 218 ALA A N 1
ATOM 1762 C CA . ALA A 1 218 ? 5.721 -12.939 -4.054 1.00 88.81 218 ALA A CA 1
ATOM 1763 C C . ALA A 1 218 ? 4.582 -12.934 -5.076 1.00 88.81 218 ALA A C 1
ATOM 1765 O O . ALA A 1 218 ? 4.464 -11.975 -5.812 1.00 88.81 218 ALA A O 1
ATOM 1766 N N . ALA A 1 219 ? 3.716 -13.946 -5.137 1.00 89.69 219 ALA A N 1
ATOM 1767 C CA . ALA A 1 219 ? 2.729 -14.051 -6.202 1.00 89.69 219 ALA A CA 1
ATOM 1768 C C . ALA A 1 219 ? 1.338 -14.537 -5.749 1.00 89.69 219 ALA A C 1
ATOM 1770 O O . ALA A 1 219 ? 0.586 -15.099 -6.542 1.00 89.69 219 ALA A O 1
ATOM 1771 N N . GLU A 1 220 ? 0.951 -14.315 -4.487 1.00 90.19 220 GLU A N 1
ATOM 1772 C CA . GLU A 1 220 ? -0.348 -14.788 -3.975 1.00 90.19 220 GLU A CA 1
ATOM 1773 C C . GLU A 1 220 ? -1.559 -14.050 -4.563 1.00 90.19 220 GLU A C 1
ATOM 1775 O O . GLU A 1 220 ? -2.678 -14.573 -4.497 1.00 90.19 220 GLU A O 1
ATOM 1780 N N . PHE A 1 221 ? -1.370 -12.842 -5.102 1.00 92.44 221 PHE A N 1
ATOM 1781 C CA . PHE A 1 221 ? -2.465 -12.065 -5.677 1.00 92.44 221 PHE A CA 1
ATOM 1782 C C . PHE A 1 221 ? -2.955 -12.700 -6.995 1.00 92.44 221 PHE A C 1
ATOM 1784 O O . PHE A 1 221 ? -2.145 -12.906 -7.905 1.00 92.44 221 PHE A O 1
ATOM 1791 N N . PRO A 1 222 ? -4.257 -13.022 -7.135 1.00 92.38 222 PRO A N 1
ATOM 1792 C CA . PRO A 1 222 ? -4.774 -13.858 -8.222 1.00 92.38 222 PRO A CA 1
ATOM 1793 C C . PRO A 1 222 ? -5.017 -13.072 -9.524 1.00 92.38 222 PRO A C 1
ATOM 1795 O O . PRO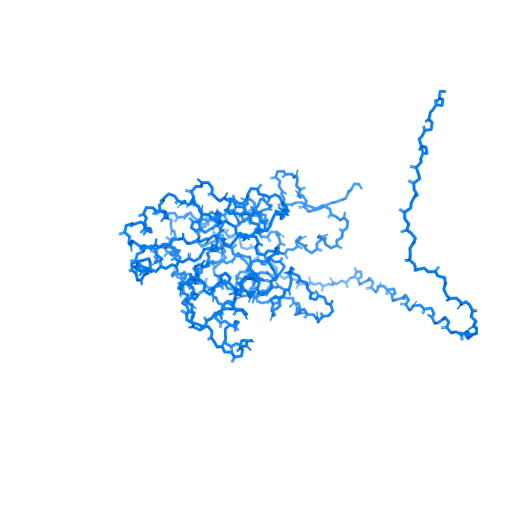 A 1 222 ? -6.136 -13.011 -10.022 1.00 92.38 222 PRO A O 1
ATOM 1798 N N . LEU A 1 223 ? -3.966 -12.469 -10.084 1.00 93.50 223 LEU A N 1
ATOM 1799 C CA . LEU A 1 223 ? -4.012 -11.722 -11.347 1.00 93.50 223 LEU A CA 1
ATOM 1800 C C . LEU A 1 223 ? -2.873 -12.115 -12.306 1.00 93.50 223 LEU A C 1
ATOM 1802 O O . LEU A 1 223 ? -1.926 -12.793 -11.890 1.00 93.50 223 LEU A O 1
ATOM 1806 N N . PRO A 1 224 ? -2.947 -11.701 -13.588 1.00 94.75 224 PRO A N 1
ATOM 1807 C CA . PRO A 1 224 ? -1.824 -11.727 -14.526 1.00 94.75 224 PRO A CA 1
ATOM 1808 C C . PRO A 1 224 ? -0.558 -11.052 -13.983 1.00 94.75 224 PRO A C 1
ATOM 1810 O O . PRO A 1 224 ? -0.602 -10.331 -12.984 1.00 94.75 224 PRO A O 1
ATOM 1813 N N . PHE A 1 225 ? 0.580 -11.296 -14.637 1.00 94.81 225 PHE A N 1
ATOM 1814 C CA . PHE A 1 225 ? 1.876 -10.796 -14.173 1.00 94.81 225 PHE A CA 1
ATOM 1815 C C . PHE A 1 225 ? 1.917 -9.267 -14.062 1.00 94.81 225 PHE A C 1
ATOM 1817 O O . PHE A 1 225 ? 2.246 -8.766 -12.992 1.00 94.81 225 PHE A O 1
ATOM 1824 N N . ILE A 1 226 ? 1.521 -8.530 -15.103 1.00 95.62 226 ILE A N 1
ATOM 1825 C CA . ILE A 1 226 ? 1.184 -7.103 -15.002 1.00 95.62 226 ILE A CA 1
ATOM 1826 C C . ILE A 1 226 ? -0.329 -7.017 -14.851 1.00 95.62 226 ILE A C 1
ATOM 1828 O O . ILE A 1 226 ? -1.079 -7.437 -15.735 1.00 95.62 226 ILE A O 1
ATOM 1832 N N . THR A 1 227 ? -0.777 -6.492 -13.713 1.00 95.06 227 THR A N 1
ATOM 1833 C CA . THR A 1 227 ? -2.181 -6.567 -13.295 1.00 95.06 227 THR A CA 1
ATOM 1834 C C . THR A 1 227 ? -3.074 -5.614 -14.074 1.00 95.06 227 THR A C 1
ATOM 1836 O O . THR A 1 227 ? -4.273 -5.850 -14.179 1.00 95.06 227 THR A O 1
ATOM 1839 N N . GLY A 1 228 ? -2.506 -4.519 -14.590 1.00 94.06 228 GLY A N 1
ATOM 1840 C CA . GLY A 1 228 ? -3.267 -3.430 -15.194 1.00 94.06 228 GLY A CA 1
ATOM 1841 C C . GLY A 1 228 ? -4.173 -2.691 -14.201 1.00 94.06 228 GLY A C 1
ATOM 1842 O O . GLY A 1 228 ? -5.066 -1.973 -14.640 1.00 94.06 228 GLY A O 1
ATOM 1843 N N . LEU A 1 229 ? -3.966 -2.848 -12.890 1.00 96.25 229 LEU A N 1
ATOM 1844 C CA . LEU A 1 229 ? -4.772 -2.220 -11.841 1.00 96.25 229 LEU A CA 1
ATOM 1845 C C . LEU A 1 229 ? -3.906 -1.354 -10.926 1.00 96.25 229 LEU A C 1
ATOM 1847 O O . LEU A 1 229 ? -2.768 -1.718 -10.610 1.00 96.25 229 LEU A O 1
ATOM 1851 N N . SER A 1 230 ? -4.471 -0.241 -10.458 1.00 97.31 230 SER A N 1
ATOM 1852 C CA . SER A 1 230 ? -3.956 0.456 -9.278 1.00 97.31 230 SER A CA 1
ATOM 1853 C C . SER A 1 230 ? -4.164 -0.382 -8.007 1.00 97.31 230 SER A C 1
ATOM 1855 O O . SER A 1 230 ? -4.871 -1.393 -8.022 1.00 97.31 230 SER A O 1
ATOM 1857 N N . ILE A 1 231 ? -3.552 0.010 -6.886 1.00 97.62 231 ILE A N 1
ATOM 1858 C CA . ILE A 1 231 ? -3.717 -0.729 -5.623 1.00 97.62 231 ILE A CA 1
ATOM 1859 C C . ILE A 1 231 ? -5.161 -0.638 -5.100 1.00 97.62 231 ILE A C 1
ATOM 1861 O O . ILE A 1 231 ? -5.701 -1.619 -4.588 1.00 97.62 231 ILE A O 1
ATOM 1865 N N . GLY A 1 232 ? -5.822 0.505 -5.301 1.00 98.31 232 GLY A N 1
ATOM 1866 C CA . GLY A 1 232 ? -7.231 0.707 -4.982 1.00 98.31 232 GLY A CA 1
ATOM 1867 C C . GLY A 1 232 ? -8.163 -0.095 -5.889 1.00 98.31 232 GLY A C 1
ATOM 1868 O O . GLY A 1 232 ? -9.117 -0.707 -5.410 1.00 98.31 232 GLY A O 1
ATOM 1869 N N . GLU A 1 233 ? -7.875 -0.158 -7.190 1.00 98.12 233 GLU A N 1
ATOM 1870 C CA . GLU A 1 233 ? -8.621 -1.004 -8.128 1.00 98.12 233 GLU A CA 1
ATOM 1871 C C . GLU A 1 233 ? -8.431 -2.493 -7.827 1.00 98.12 233 GLU A C 1
ATOM 1873 O O . GLU A 1 233 ? -9.400 -3.250 -7.846 1.00 98.12 233 GLU A O 1
ATOM 1878 N N . ALA A 1 234 ? -7.211 -2.908 -7.477 1.00 98.06 234 ALA A N 1
ATOM 1879 C CA . ALA A 1 234 ? -6.920 -4.267 -7.039 1.00 98.06 234 ALA A CA 1
ATOM 1880 C C . ALA A 1 234 ? -7.699 -4.624 -5.764 1.00 98.06 234 ALA A C 1
ATOM 1882 O O . ALA A 1 234 ? -8.261 -5.715 -5.688 1.00 98.06 234 ALA A O 1
ATOM 1883 N N . ALA A 1 235 ? -7.807 -3.704 -4.798 1.00 98.50 235 ALA A N 1
ATOM 1884 C CA . ALA A 1 235 ? -8.635 -3.897 -3.608 1.00 98.50 235 ALA A CA 1
ATOM 1885 C C . ALA A 1 235 ? -10.116 -4.074 -3.972 1.00 98.50 235 ALA A C 1
ATOM 1887 O O . ALA A 1 235 ? -10.753 -5.021 -3.518 1.00 98.50 235 ALA A O 1
ATOM 1888 N N . LEU A 1 236 ? -10.671 -3.202 -4.820 1.00 98.50 236 LEU A N 1
ATOM 1889 C CA . LEU A 1 236 ? -12.070 -3.298 -5.257 1.00 98.50 236 LEU A CA 1
ATOM 1890 C C . LEU A 1 236 ? -12.352 -4.622 -5.972 1.00 98.50 236 LEU A C 1
ATOM 1892 O O . LEU A 1 236 ? -13.330 -5.294 -5.649 1.00 98.50 236 LEU A O 1
ATOM 1896 N N . TYR A 1 237 ? -11.474 -5.007 -6.899 1.00 97.94 237 TYR A N 1
ATOM 1897 C CA . TYR A 1 237 ? -11.576 -6.258 -7.641 1.00 97.94 237 TYR A CA 1
ATOM 1898 C C . TYR A 1 237 ? -11.497 -7.468 -6.706 1.00 97.94 237 TYR A C 1
ATOM 1900 O O . TYR A 1 237 ? -12.359 -8.343 -6.752 1.00 97.94 237 TYR A O 1
ATOM 1908 N N . TYR A 1 238 ? -10.525 -7.484 -5.786 1.00 98.06 238 TYR A N 1
ATOM 1909 C CA . TYR A 1 238 ? -10.373 -8.577 -4.828 1.00 98.06 238 TYR A CA 1
ATOM 1910 C C . TYR A 1 238 ? -11.588 -8.720 -3.906 1.00 98.06 238 TYR A C 1
ATOM 1912 O O . TYR A 1 238 ? -12.072 -9.830 -3.681 1.00 98.06 238 TYR A O 1
ATOM 1920 N N . ASN A 1 239 ? -12.114 -7.589 -3.425 1.00 98.12 239 ASN A N 1
ATOM 1921 C CA . ASN A 1 239 ? -13.306 -7.548 -2.583 1.00 98.12 239 ASN A CA 1
ATOM 1922 C C . ASN A 1 239 ? -14.544 -8.104 -3.299 1.00 98.12 239 AS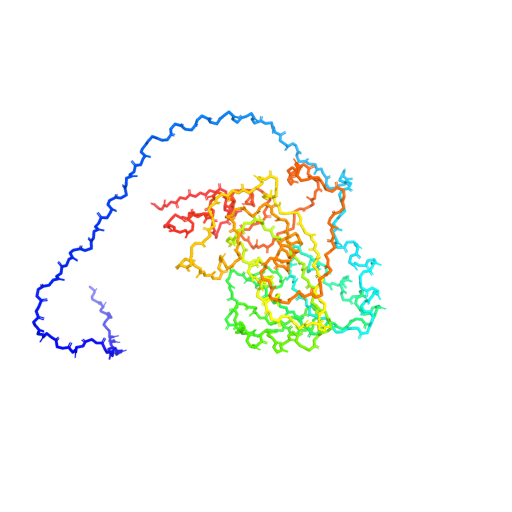N A C 1
ATOM 1924 O O . ASN A 1 239 ? -15.393 -8.718 -2.662 1.00 98.12 239 ASN A O 1
ATOM 1928 N N . HIS A 1 240 ? -14.667 -7.854 -4.606 1.00 97.69 240 HIS A N 1
ATOM 1929 C CA . HIS A 1 240 ? -15.830 -8.256 -5.393 1.00 97.69 240 HIS A CA 1
ATOM 1930 C C . HIS A 1 240 ? -15.774 -9.723 -5.835 1.00 97.69 240 HIS A C 1
ATOM 1932 O O . HIS A 1 240 ? -16.786 -10.413 -5.742 1.00 97.69 240 HIS A O 1
ATOM 1938 N N . GLU A 1 241 ? -14.612 -10.183 -6.305 1.00 97.12 241 GLU A N 1
ATOM 1939 C CA . GLU A 1 241 ? -14.480 -11.460 -7.021 1.00 97.12 241 GLU A CA 1
ATOM 1940 C C . GLU A 1 241 ? -14.012 -12.634 -6.150 1.00 97.12 241 GLU A C 1
ATOM 1942 O O . GLU A 1 241 ? -14.331 -13.781 -6.453 1.00 97.12 241 GLU A O 1
ATOM 1947 N N . PHE A 1 242 ? -13.228 -12.386 -5.091 1.00 95.94 242 PHE A N 1
ATOM 1948 C CA . PHE A 1 242 ? -12.520 -13.466 -4.381 1.00 95.94 242 PHE A CA 1
ATOM 1949 C C . PHE A 1 242 ? -12.934 -13.656 -2.925 1.00 95.94 242 PHE A C 1
ATOM 1951 O O . PHE A 1 242 ? -12.720 -14.736 -2.370 1.00 95.94 242 PHE A O 1
ATOM 1958 N N . LEU A 1 243 ? -13.500 -12.634 -2.284 1.00 96.38 243 LEU A N 1
ATOM 1959 C CA . LEU A 1 243 ? -13.946 -12.752 -0.902 1.00 96.38 243 LEU A CA 1
ATOM 1960 C C . LEU A 1 243 ? -15.354 -13.347 -0.824 1.00 96.38 243 LEU A C 1
ATOM 1962 O O . LEU A 1 243 ? -16.273 -12.883 -1.491 1.00 96.38 243 LEU A O 1
ATOM 1966 N N . ALA A 1 244 ? -15.531 -14.338 0.055 1.00 93.31 244 ALA A N 1
ATOM 1967 C CA . ALA A 1 244 ? -16.844 -14.922 0.338 1.00 93.31 244 ALA A CA 1
ATOM 1968 C C . ALA A 1 244 ? -17.814 -13.898 0.958 1.00 93.31 244 ALA A C 1
ATOM 1970 O O . ALA A 1 244 ? -18.997 -13.889 0.629 1.00 93.31 244 ALA A O 1
ATOM 1971 N N . SER A 1 245 ? -17.288 -13.014 1.811 1.00 94.12 245 SER A N 1
ATOM 1972 C CA . SER A 1 245 ? -17.996 -11.859 2.365 1.00 94.12 245 SER A CA 1
ATOM 1973 C C . SER A 1 245 ? -17.186 -10.603 2.087 1.00 94.12 245 SER A C 1
ATOM 1975 O O . SER A 1 245 ? -15.985 -10.562 2.363 1.00 94.12 245 SER A O 1
ATOM 1977 N N . ARG A 1 246 ? -17.843 -9.572 1.554 1.00 95.38 246 ARG A N 1
ATOM 1978 C CA . ARG A 1 246 ? -17.185 -8.301 1.246 1.00 95.38 246 ARG A CA 1
ATOM 1979 C C . ARG A 1 246 ? -16.741 -7.608 2.527 1.00 95.38 246 ARG A C 1
ATOM 1981 O O . ARG A 1 246 ? -17.507 -7.509 3.482 1.00 95.38 246 ARG A O 1
ATOM 1988 N N . VAL A 1 247 ? -15.535 -7.057 2.512 1.00 97.06 247 VAL A N 1
ATOM 1989 C CA . VAL A 1 247 ? -15.073 -6.157 3.568 1.00 97.06 247 VAL A CA 1
ATOM 1990 C C . VAL A 1 247 ? -15.638 -4.756 3.355 1.00 97.06 247 VAL A C 1
ATOM 1992 O O . VAL A 1 247 ? -15.881 -4.332 2.216 1.00 97.06 247 VAL A O 1
ATOM 1995 N N . LYS A 1 248 ? -15.803 -4.007 4.451 1.00 97.94 248 LYS A N 1
ATOM 1996 C CA . LYS A 1 248 ? -16.128 -2.580 4.403 1.00 97.94 248 LYS A CA 1
ATOM 1997 C C . LYS A 1 248 ? -14.925 -1.824 3.828 1.00 97.94 248 LYS A C 1
ATOM 1999 O O . LYS A 1 248 ? -13.979 -1.526 4.548 1.00 97.94 248 LYS A O 1
ATOM 2004 N N . LEU A 1 249 ? -14.942 -1.574 2.521 1.00 98.62 249 LEU A N 1
ATOM 2005 C CA . LEU A 1 249 ? -13.829 -0.994 1.769 1.00 98.62 249 LEU A CA 1
ATOM 2006 C C . LEU A 1 249 ? -14.147 0.439 1.327 1.00 98.62 249 LEU A C 1
ATOM 2008 O O . LEU A 1 249 ? -15.122 0.672 0.613 1.00 98.62 249 LEU A O 1
ATOM 2012 N N . LYS A 1 250 ? -13.263 1.376 1.668 1.00 98.56 250 LYS A N 1
ATOM 2013 C CA . LYS A 1 250 ? -13.234 2.750 1.161 1.00 98.56 250 LYS A CA 1
ATOM 2014 C C . LYS A 1 250 ? -11.956 2.953 0.350 1.00 98.56 250 LYS A C 1
ATOM 2016 O O . LYS A 1 250 ? -10.861 2.827 0.883 1.00 98.56 250 LYS A O 1
ATOM 2021 N N . VAL A 1 251 ? -12.081 3.304 -0.929 1.00 98.69 251 VAL A N 1
ATOM 2022 C CA . VAL A 1 251 ? -10.928 3.642 -1.784 1.00 98.69 251 VAL A CA 1
ATOM 2023 C C . VAL A 1 251 ? -10.909 5.140 -2.066 1.00 98.69 251 VAL A C 1
ATOM 2025 O O . VAL A 1 251 ? -11.869 5.693 -2.609 1.00 98.69 251 VAL A O 1
ATOM 2028 N N . LEU A 1 252 ? -9.805 5.798 -1.719 1.00 98.44 252 LEU A N 1
ATOM 2029 C CA . LEU A 1 252 ? -9.535 7.188 -2.071 1.00 98.44 252 LEU A CA 1
ATOM 2030 C C . LEU A 1 252 ? -8.802 7.218 -3.410 1.00 98.44 252 LEU A C 1
ATOM 2032 O O . LEU A 1 252 ? -7.620 6.906 -3.483 1.00 98.44 252 LEU A O 1
ATOM 2036 N N . LYS A 1 253 ? -9.520 7.569 -4.477 1.00 97.19 253 LYS A N 1
ATOM 2037 C CA . LYS A 1 253 ? -8.976 7.611 -5.840 1.00 97.19 253 LYS A CA 1
ATOM 2038 C C . LYS A 1 253 ? -8.030 8.797 -6.034 1.00 97.19 253 LYS A C 1
ATOM 2040 O O . LYS A 1 253 ? -8.275 9.872 -5.485 1.00 97.19 253 LYS A O 1
ATOM 2045 N N . VAL A 1 254 ? -7.026 8.607 -6.887 1.00 96.94 254 VAL A N 1
ATOM 2046 C CA . VAL A 1 254 ? -6.256 9.700 -7.497 1.00 96.94 254 VAL A CA 1
ATOM 2047 C C . VAL A 1 254 ? -7.172 10.481 -8.444 1.00 96.94 254 VAL A C 1
ATOM 2049 O O . VAL A 1 254 ? -7.883 9.887 -9.257 1.00 96.94 254 VAL A O 1
ATOM 2052 N N . GLU A 1 255 ? -7.180 11.809 -8.345 1.00 96.50 255 GLU A N 1
ATOM 2053 C CA . GLU A 1 255 ? -8.056 12.658 -9.161 1.00 96.50 255 GLU A CA 1
ATOM 2054 C C . GLU A 1 255 ? -7.351 13.126 -10.436 1.00 96.50 255 GLU A C 1
ATOM 2056 O O . GLU A 1 255 ? -6.142 13.346 -10.450 1.00 96.50 255 GLU A O 1
ATOM 2061 N N . ASN A 1 256 ? -8.124 13.328 -11.507 1.00 96.19 256 ASN A N 1
ATOM 2062 C CA . ASN A 1 256 ? -7.673 13.836 -12.813 1.00 96.19 256 ASN A CA 1
ATOM 2063 C C . ASN A 1 256 ? -6.651 12.965 -13.569 1.00 96.19 256 ASN A C 1
ATOM 2065 O O . ASN A 1 256 ? -6.221 13.350 -14.657 1.00 96.19 256 ASN A O 1
ATOM 2069 N N . TYR A 1 257 ? -6.290 11.786 -13.059 1.00 95.38 257 TYR A N 1
ATOM 2070 C CA . TYR A 1 257 ? -5.456 10.842 -13.797 1.00 95.38 257 TYR A CA 1
ATOM 2071 C C . TYR A 1 257 ? -6.266 10.125 -14.887 1.00 95.38 257 TYR A C 1
ATOM 2073 O O . TYR A 1 257 ? -7.392 9.678 -14.660 1.00 95.38 257 TYR A O 1
ATOM 2081 N N . LYS A 1 258 ? -5.677 9.982 -16.079 1.00 92.94 258 LYS A N 1
ATOM 2082 C CA . LYS A 1 258 ? -6.221 9.159 -17.167 1.00 92.94 258 LYS A CA 1
ATOM 2083 C C . LYS A 1 258 ? -5.296 7.971 -17.401 1.00 92.94 258 LYS A C 1
ATOM 2085 O O . LYS A 1 258 ? -4.092 8.144 -17.541 1.00 92.94 258 LYS A O 1
ATOM 2090 N N . ARG A 1 259 ? -5.875 6.773 -17.506 1.00 91.06 259 ARG A N 1
ATOM 2091 C CA . ARG A 1 259 ? -5.165 5.482 -17.594 1.00 91.06 259 ARG A CA 1
ATOM 2092 C C . ARG A 1 259 ? -4.123 5.382 -18.713 1.00 91.06 259 ARG A C 1
ATOM 2094 O O . ARG A 1 259 ? -3.157 4.643 -18.582 1.00 91.06 259 ARG A O 1
ATOM 2101 N N . ASN A 1 260 ? -4.324 6.100 -19.814 1.00 88.31 260 ASN A N 1
ATOM 2102 C CA . ASN A 1 260 ? -3.412 6.104 -20.956 1.00 88.31 260 ASN A CA 1
ATOM 2103 C C . ASN A 1 260 ? -2.233 7.080 -20.803 1.00 88.31 260 ASN A C 1
ATOM 2105 O O . ASN A 1 260 ? -1.414 7.156 -21.712 1.00 88.31 260 ASN A O 1
ATOM 2109 N N . ILE A 1 261 ? -2.151 7.836 -19.703 1.00 90.38 261 ILE A N 1
ATOM 2110 C CA . ILE A 1 261 ? -1.034 8.740 -19.416 1.00 90.38 261 ILE A CA 1
ATOM 2111 C C . ILE A 1 261 ? 0.084 7.924 -18.745 1.00 90.38 261 ILE A C 1
ATOM 2113 O O . ILE A 1 261 ? -0.124 7.429 -17.632 1.00 90.38 261 ILE A O 1
ATOM 2117 N N . PRO A 1 262 ? 1.269 7.782 -19.371 1.00 91.12 262 PRO A N 1
ATOM 2118 C CA . PRO A 1 262 ? 2.430 7.182 -18.718 1.00 91.12 262 PRO A CA 1
ATOM 2119 C C . PRO A 1 262 ? 2.810 7.949 -17.450 1.00 91.12 262 PRO A C 1
ATOM 2121 O O . PRO A 1 262 ? 2.576 9.157 -17.357 1.00 91.12 262 PRO A O 1
ATOM 2124 N N . TYR A 1 263 ? 3.428 7.275 -16.480 1.00 92.62 263 TYR A N 1
ATOM 2125 C CA . TYR A 1 263 ? 3.797 7.908 -15.211 1.00 92.62 263 TYR A CA 1
ATOM 2126 C C . TYR A 1 263 ? 4.705 9.128 -15.431 1.00 92.62 263 TYR A C 1
ATOM 2128 O O . TYR A 1 263 ? 4.492 10.175 -14.827 1.00 92.62 263 TYR A O 1
ATOM 2136 N N . GLU A 1 264 ? 5.643 9.043 -16.373 1.00 89.12 264 GLU A N 1
ATOM 2137 C CA . GLU A 1 264 ? 6.550 10.119 -16.784 1.00 89.12 264 GLU A CA 1
ATOM 2138 C C . GLU A 1 264 ? 5.796 11.386 -17.228 1.00 89.12 264 GLU A C 1
ATOM 2140 O O . GLU A 1 264 ? 6.187 12.502 -16.882 1.00 89.12 264 GLU A O 1
ATOM 2145 N N . ALA A 1 265 ? 4.686 11.219 -17.955 1.00 91.12 265 ALA A N 1
ATOM 2146 C CA . ALA A 1 265 ? 3.846 12.318 -18.438 1.00 91.12 265 ALA A CA 1
ATOM 2147 C C . ALA A 1 265 ? 2.829 12.816 -17.403 1.00 91.12 265 ALA A C 1
ATOM 2149 O O . ALA A 1 265 ? 2.209 13.862 -17.599 1.00 91.12 265 ALA A O 1
ATOM 2150 N N . SER A 1 266 ? 2.622 12.075 -16.312 1.00 92.94 266 SER A N 1
ATOM 2151 C CA . SER A 1 266 ? 1.637 12.435 -15.290 1.00 92.94 266 SER A CA 1
ATOM 2152 C C . SER A 1 266 ? 2.062 13.667 -14.482 1.00 92.94 266 SER A C 1
ATOM 2154 O O . SER A 1 266 ? 1.222 14.413 -13.982 1.00 92.94 266 SER A O 1
ATOM 2156 N N . GLY A 1 267 ? 3.369 13.901 -14.349 1.00 92.94 267 GLY A N 1
ATOM 2157 C CA . GLY A 1 267 ? 3.902 14.888 -13.414 1.00 92.94 267 GLY A CA 1
ATOM 2158 C C . GLY A 1 267 ? 3.683 14.502 -11.949 1.00 92.94 267 GLY A C 1
ATOM 2159 O O . GLY A 1 267 ? 3.861 15.334 -11.072 1.00 92.94 267 GLY A O 1
ATOM 2160 N N . LEU A 1 268 ? 3.306 13.257 -11.649 1.00 93.50 268 LEU A N 1
ATOM 2161 C CA . LEU A 1 268 ? 3.353 12.770 -10.278 1.00 93.50 268 LEU A CA 1
ATOM 2162 C C . LEU A 1 268 ? 4.820 12.667 -9.825 1.00 93.50 268 LEU A C 1
ATOM 2164 O O . LEU A 1 268 ? 5.663 12.157 -10.574 1.00 93.50 268 LEU A O 1
ATOM 2168 N N . PRO A 1 269 ? 5.156 13.143 -8.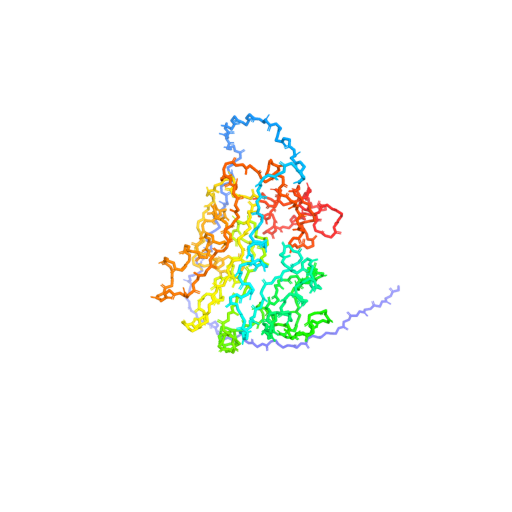615 1.00 91.88 269 PRO A N 1
ATOM 2169 C CA . PRO A 1 269 ? 6.468 12.896 -8.027 1.00 91.88 269 PRO A CA 1
ATOM 2170 C C . PRO A 1 269 ? 6.710 11.388 -7.862 1.00 91.88 269 PRO A C 1
ATOM 2172 O O . PRO A 1 269 ? 5.778 10.615 -7.663 1.00 91.88 269 PRO A O 1
ATOM 2175 N N . TRP A 1 270 ? 7.968 10.955 -7.963 1.00 92.38 270 TRP A N 1
ATOM 2176 C CA . TRP A 1 270 ? 8.352 9.581 -7.637 1.00 92.38 270 TRP A CA 1
ATOM 2177 C C . TRP A 1 270 ? 8.848 9.536 -6.198 1.00 92.38 270 TRP A C 1
ATOM 2179 O O . TRP A 1 270 ? 9.847 10.182 -5.877 1.00 92.38 270 TRP A O 1
ATOM 2189 N N . TYR A 1 271 ? 8.165 8.767 -5.357 1.00 90.81 271 TYR A N 1
ATOM 2190 C CA . TYR A 1 271 ? 8.611 8.468 -4.003 1.00 90.81 271 TYR A CA 1
ATOM 2191 C C . TYR A 1 271 ? 9.048 7.014 -3.937 1.00 90.81 271 TYR A C 1
ATOM 2193 O O . TYR A 1 271 ? 8.269 6.119 -4.256 1.00 90.81 271 TYR A O 1
ATOM 2201 N N . THR A 1 272 ? 10.294 6.789 -3.532 1.00 90.50 272 THR A N 1
ATOM 2202 C CA . THR A 1 272 ? 10.925 5.469 -3.502 1.00 90.50 272 THR A CA 1
ATOM 2203 C C . THR A 1 272 ? 10.124 4.488 -2.633 1.00 90.50 272 THR A C 1
ATOM 2205 O O . THR A 1 272 ? 10.074 4.667 -1.414 1.00 90.50 272 THR A O 1
ATOM 2208 N N . PRO A 1 273 ? 9.518 3.433 -3.217 1.00 90.00 273 PRO A N 1
ATOM 2209 C CA . PRO A 1 273 ? 8.780 2.438 -2.440 1.00 90.00 273 PRO A CA 1
ATOM 2210 C C . PRO A 1 273 ? 9.705 1.395 -1.795 1.00 90.00 273 PRO A C 1
ATOM 2212 O O . PRO A 1 273 ? 9.362 0.806 -0.775 1.00 90.00 273 PRO A O 1
ATOM 2215 N N . SER A 1 274 ? 10.899 1.186 -2.355 1.00 88.25 274 SER A N 1
ATOM 2216 C CA . SER A 1 274 ? 11.891 0.214 -1.880 1.00 88.25 274 SER A CA 1
ATOM 2217 C C . SER A 1 274 ? 13.314 0.682 -2.197 1.00 88.25 274 SER A C 1
ATOM 2219 O O . SER A 1 274 ? 13.483 1.299 -3.253 1.00 88.25 274 SER A O 1
ATOM 2221 N N . PRO A 1 275 ? 14.343 0.301 -1.412 1.00 86.56 275 PRO A N 1
ATOM 2222 C CA . PRO A 1 275 ? 15.742 0.680 -1.654 1.00 86.56 275 PRO A CA 1
ATOM 2223 C C . PRO A 1 275 ? 16.221 0.443 -3.091 1.00 86.56 275 PRO A C 1
ATOM 2225 O O . PRO A 1 275 ? 16.958 1.244 -3.654 1.00 86.56 275 PRO A O 1
ATOM 2228 N N . ASN A 1 276 ? 15.753 -0.646 -3.707 1.00 89.88 276 ASN A N 1
ATOM 2229 C CA . ASN A 1 276 ? 16.181 -1.076 -5.036 1.00 89.88 276 ASN A CA 1
ATOM 2230 C C . ASN A 1 276 ? 15.377 -0.454 -6.192 1.00 89.88 276 ASN A C 1
ATOM 2232 O O . ASN A 1 276 ? 15.620 -0.801 -7.340 1.00 89.88 276 ASN A O 1
ATOM 2236 N N . LEU A 1 277 ? 14.445 0.467 -5.914 1.00 92.88 277 LEU A N 1
ATOM 2237 C CA . LEU A 1 277 ? 13.720 1.249 -6.927 1.00 92.88 277 LEU A CA 1
ATOM 2238 C C . LEU A 1 277 ? 13.871 2.763 -6.672 1.00 92.88 277 LEU A C 1
ATOM 2240 O O . LEU A 1 277 ? 12.868 3.464 -6.486 1.00 92.88 277 LEU A O 1
ATOM 2244 N N . PRO A 1 278 ? 15.113 3.289 -6.630 1.00 91.56 278 PRO A N 1
ATOM 2245 C CA . PRO A 1 278 ? 15.388 4.666 -6.215 1.00 91.56 278 PRO A CA 1
ATOM 2246 C C . PRO A 1 278 ? 14.849 5.721 -7.189 1.00 91.56 278 PRO A C 1
ATOM 2248 O O . PRO A 1 278 ? 14.687 6.880 -6.818 1.00 91.56 278 PRO A O 1
ATOM 2251 N N . GLY A 1 279 ? 14.562 5.347 -8.438 1.00 92.50 279 GLY A N 1
ATOM 2252 C CA . GLY A 1 279 ? 14.097 6.278 -9.461 1.00 92.50 279 GLY A CA 1
ATOM 2253 C C . GLY A 1 279 ? 13.124 5.658 -10.454 1.00 92.50 279 GLY A C 1
ATOM 2254 O O . GLY A 1 279 ? 13.031 4.438 -10.601 1.00 92.50 279 GLY A O 1
ATOM 2255 N N . LEU A 1 280 ? 12.431 6.520 -11.197 1.00 91.12 280 LEU A N 1
ATOM 2256 C CA . LEU A 1 280 ? 11.435 6.091 -12.179 1.00 91.12 280 LEU A CA 1
ATOM 2257 C C . LEU A 1 280 ? 12.034 5.206 -13.286 1.00 91.12 280 LEU A C 1
ATOM 2259 O O . LEU A 1 280 ? 11.370 4.297 -13.770 1.00 91.12 280 LEU A O 1
ATOM 2263 N N . GLU A 1 281 ? 13.302 5.417 -13.642 1.00 91.56 281 GLU A N 1
ATOM 2264 C CA . GLU A 1 281 ? 13.995 4.570 -14.615 1.00 91.56 281 GLU A CA 1
ATOM 2265 C C . GLU A 1 281 ? 14.154 3.127 -14.112 1.00 91.56 281 GLU A C 1
ATOM 2267 O O . GLU A 1 281 ? 13.749 2.194 -14.805 1.00 91.56 281 GLU A O 1
ATOM 2272 N N . SER A 1 282 ? 14.639 2.942 -12.877 1.00 94.25 282 SER A N 1
ATOM 2273 C CA . SER A 1 282 ? 14.712 1.618 -12.238 1.00 94.25 282 SER A CA 1
ATOM 2274 C C . SER A 1 282 ? 13.329 0.966 -12.132 1.00 94.25 282 SER A C 1
ATOM 2276 O O . SER A 1 282 ? 13.168 -0.209 -12.446 1.00 94.25 282 SER A O 1
ATOM 2278 N N . ALA A 1 283 ? 12.299 1.750 -11.797 1.00 93.81 283 ALA A N 1
ATOM 2279 C CA . ALA A 1 283 ? 10.913 1.298 -11.709 1.00 93.81 283 ALA A CA 1
ATOM 2280 C C . ALA A 1 283 ? 10.334 0.859 -13.062 1.00 93.81 283 ALA A C 1
ATOM 2282 O O . ALA A 1 283 ? 9.602 -0.125 -13.128 1.00 93.81 283 ALA A O 1
ATOM 2283 N N . ARG A 1 284 ? 10.677 1.545 -14.154 1.00 92.19 284 ARG A N 1
ATOM 2284 C CA . ARG A 1 284 ? 10.290 1.152 -15.515 1.00 92.19 284 ARG A CA 1
ATOM 2285 C C . ARG A 1 284 ? 11.012 -0.119 -15.957 1.00 92.19 284 ARG A C 1
ATOM 2287 O O . ARG A 1 284 ? 10.400 -1.018 -16.528 1.00 92.19 284 ARG A O 1
ATOM 2294 N N . ASN A 1 285 ? 12.307 -0.213 -15.694 1.00 94.25 285 ASN A N 1
ATOM 2295 C CA . ASN A 1 285 ? 13.090 -1.374 -16.099 1.00 94.25 285 ASN A CA 1
ATOM 2296 C C . ASN A 1 285 ? 12.747 -2.620 -15.266 1.00 94.25 285 ASN A C 1
ATOM 2298 O O . ASN A 1 285 ? 12.834 -3.738 -15.776 1.00 94.25 285 ASN A O 1
ATOM 2302 N N . TYR A 1 286 ? 12.274 -2.437 -14.027 1.00 95.62 286 TYR A N 1
ATOM 2303 C CA . TYR A 1 286 ? 11.803 -3.509 -13.149 1.00 95.62 286 TYR A CA 1
ATOM 2304 C C . TYR A 1 286 ? 10.796 -4.441 -13.838 1.00 95.62 286 TYR A C 1
ATOM 2306 O O . TYR A 1 286 ? 10.921 -5.655 -13.707 1.00 95.62 286 TYR A O 1
ATOM 2314 N N . TYR A 1 287 ? 9.868 -3.915 -14.653 1.00 94.19 287 TYR A N 1
ATOM 2315 C CA . TYR A 1 287 ? 8.869 -4.734 -15.367 1.00 94.19 287 TYR A CA 1
ATOM 2316 C C . TYR A 1 287 ? 9.471 -5.778 -16.315 1.00 94.19 287 TYR A C 1
ATOM 2318 O O . TYR A 1 287 ? 8.795 -6.749 -16.647 1.00 94.19 287 TYR A O 1
ATOM 2326 N N . SER A 1 288 ? 10.713 -5.578 -16.762 1.00 91.44 288 SER A N 1
ATOM 2327 C CA . SER A 1 288 ? 11.426 -6.519 -17.634 1.00 91.44 288 SER A CA 1
ATOM 2328 C C . SER A 1 288 ? 12.498 -7.295 -16.872 1.00 91.44 288 SER A C 1
ATOM 2330 O O . SER A 1 288 ? 12.611 -8.509 -17.016 1.00 91.44 288 SER A O 1
ATOM 2332 N N . LEU A 1 289 ? 13.279 -6.599 -16.044 1.00 95.62 289 LEU A N 1
ATOM 2333 C CA . LEU A 1 289 ? 14.473 -7.161 -15.421 1.00 95.62 289 LEU A CA 1
ATOM 2334 C C . LEU A 1 289 ? 14.181 -8.006 -14.178 1.00 95.62 289 LEU A C 1
ATOM 2336 O O . LEU A 1 289 ? 14.982 -8.878 -13.865 1.00 95.62 289 LEU A O 1
ATOM 2340 N N . VAL A 1 290 ? 13.043 -7.822 -13.496 1.00 95.06 290 VAL A N 1
ATOM 2341 C CA . VAL A 1 290 ? 12.716 -8.614 -12.292 1.00 95.06 290 VAL A CA 1
ATOM 2342 C C . VAL A 1 290 ? 12.668 -10.120 -12.564 1.00 95.06 290 VAL A C 1
ATOM 2344 O O . VAL A 1 290 ? 13.015 -10.919 -11.704 1.00 95.06 290 VAL A O 1
ATOM 2347 N N . LEU A 1 291 ? 12.301 -10.538 -13.779 1.00 93.38 291 LEU A N 1
ATOM 2348 C CA . LEU A 1 291 ? 12.265 -11.957 -14.145 1.00 93.38 291 LEU A CA 1
ATOM 2349 C C . LEU A 1 291 ? 13.657 -12.609 -14.105 1.00 93.38 291 LEU A C 1
ATOM 2351 O O . LEU A 1 291 ? 13.760 -13.813 -13.875 1.00 93.38 291 LEU A O 1
ATOM 2355 N N . LEU A 1 292 ? 14.723 -11.821 -14.282 1.00 96.00 292 LEU A N 1
ATOM 2356 C CA . LEU A 1 292 ? 16.100 -12.306 -14.201 1.00 96.00 292 LEU A CA 1
ATOM 2357 C C . LEU A 1 292 ? 16.507 -12.673 -12.771 1.00 96.00 292 LEU A C 1
ATOM 2359 O O . LEU A 1 292 ? 17.451 -13.440 -12.608 1.00 96.00 292 LEU A O 1
ATOM 2363 N N . GLU A 1 293 ? 15.771 -12.226 -11.747 1.00 92.69 293 GLU A N 1
ATOM 2364 C CA . GLU A 1 293 ? 15.987 -12.660 -10.357 1.00 92.69 293 GLU A CA 1
ATOM 2365 C C . GLU A 1 293 ? 15.692 -14.158 -10.156 1.00 92.69 293 GLU A C 1
ATOM 2367 O O . GLU A 1 293 ? 16.110 -14.743 -9.163 1.00 92.69 293 GLU A O 1
ATOM 2372 N N . GLY A 1 294 ? 15.015 -14.806 -11.115 1.00 90.56 294 GLY A N 1
ATOM 2373 C CA . GLY A 1 294 ? 14.884 -16.265 -11.181 1.00 90.56 294 GLY A CA 1
ATOM 2374 C C . GLY A 1 294 ? 16.102 -16.986 -11.777 1.00 90.56 294 GLY A C 1
ATOM 2375 O O . GLY A 1 294 ? 16.054 -18.200 -11.970 1.00 90.56 294 GLY A O 1
ATOM 2376 N N . THR A 1 295 ? 17.171 -16.261 -12.111 1.00 94.81 295 THR A N 1
ATOM 2377 C CA . THR A 1 295 ? 18.405 -16.778 -12.722 1.00 94.81 295 THR A CA 1
ATOM 2378 C C . THR A 1 295 ? 19.626 -16.429 -11.862 1.00 94.81 295 THR A C 1
ATOM 2380 O O . THR A 1 295 ? 19.497 -15.845 -10.791 1.00 94.81 295 THR A O 1
ATOM 2383 N N . ASN A 1 296 ? 20.831 -16.775 -12.323 1.00 93.81 296 ASN A N 1
ATOM 2384 C CA . ASN A 1 296 ? 22.090 -16.361 -11.695 1.00 93.81 296 ASN A CA 1
ATOM 2385 C C . ASN A 1 296 ? 22.597 -14.983 -12.171 1.00 93.81 296 ASN A C 1
ATOM 2387 O O . ASN A 1 296 ? 23.710 -14.595 -11.815 1.00 93.81 296 ASN A O 1
ATOM 2391 N N . LEU A 1 297 ? 21.824 -14.258 -12.987 1.00 96.31 297 LEU A N 1
ATOM 2392 C CA . LEU A 1 297 ? 22.173 -12.912 -13.435 1.00 96.31 297 LEU A CA 1
ATOM 2393 C C . LEU A 1 297 ? 21.909 -11.890 -12.326 1.00 96.31 297 LEU A C 1
ATOM 2395 O O . LEU A 1 297 ? 20.836 -11.856 -11.726 1.00 96.31 297 LEU A O 1
ATOM 2399 N N . SER A 1 298 ? 22.872 -10.999 -12.102 1.00 95.44 298 SER A N 1
ATOM 2400 C CA . SER A 1 298 ? 22.651 -9.797 -11.303 1.00 95.44 298 SER A CA 1
ATOM 2401 C C . SER A 1 298 ? 21.770 -8.825 -12.079 1.00 95.44 298 SER A C 1
ATOM 2403 O O . SER A 1 298 ? 21.977 -8.623 -13.272 1.00 95.44 298 SER A O 1
ATOM 2405 N N . VAL A 1 299 ? 20.835 -8.178 -11.384 1.00 96.19 299 VAL A N 1
ATOM 2406 C CA . VAL A 1 299 ? 20.022 -7.052 -11.888 1.00 96.19 299 VAL A CA 1
ATOM 2407 C C . VAL A 1 299 ? 20.514 -5.708 -11.338 1.00 96.19 299 VAL A C 1
ATOM 2409 O O . VAL A 1 299 ? 19.761 -4.741 -11.256 1.00 96.19 299 VAL A O 1
ATOM 2412 N N . GLY A 1 300 ? 21.768 -5.651 -10.879 1.00 94.19 300 GLY A N 1
ATOM 2413 C CA . GLY A 1 300 ? 22.388 -4.432 -10.358 1.00 94.19 300 GLY A CA 1
ATOM 2414 C C . GLY A 1 300 ? 22.017 -4.078 -8.914 1.00 94.19 300 GLY A C 1
ATOM 2415 O O . GLY A 1 300 ? 22.328 -2.974 -8.471 1.00 94.19 300 GLY A O 1
ATOM 2416 N N . ARG A 1 301 ? 21.375 -4.967 -8.142 1.00 91.75 301 ARG A N 1
ATOM 2417 C CA . ARG A 1 301 ? 21.226 -4.759 -6.685 1.00 91.75 301 ARG A CA 1
ATOM 2418 C C . ARG A 1 301 ? 22.600 -4.656 -6.011 1.00 91.75 301 ARG A C 1
ATOM 2420 O O . ARG A 1 301 ? 23.549 -5.299 -6.451 1.00 91.75 301 ARG A O 1
ATOM 2427 N N . GLY A 1 302 ? 22.702 -3.833 -4.965 1.00 88.50 302 GLY A N 1
ATOM 2428 C CA . GLY A 1 302 ? 23.972 -3.533 -4.283 1.00 88.50 302 GLY A CA 1
ATOM 2429 C C . GLY A 1 302 ? 24.858 -2.506 -5.003 1.00 88.50 302 GLY A C 1
ATOM 2430 O O . GLY A 1 302 ? 25.994 -2.273 -4.600 1.00 88.50 302 GLY A O 1
ATOM 2431 N N . THR A 1 303 ? 24.353 -1.881 -6.068 1.00 91.69 303 THR A N 1
ATOM 2432 C CA . THR A 1 303 ? 25.054 -0.840 -6.831 1.00 91.69 303 THR A CA 1
ATOM 2433 C C . THR A 1 303 ? 24.306 0.494 -6.762 1.00 91.69 303 THR A C 1
ATOM 2435 O O . THR A 1 303 ? 23.221 0.583 -6.191 1.00 91.69 303 THR A O 1
ATOM 2438 N N . GLN A 1 304 ? 24.849 1.540 -7.393 1.00 91.06 304 GLN A N 1
ATOM 2439 C CA . GLN A 1 304 ? 24.177 2.843 -7.499 1.00 91.06 304 GLN A CA 1
ATOM 2440 C C . GLN A 1 304 ? 22.986 2.855 -8.476 1.00 91.06 304 GLN A C 1
ATOM 2442 O O . GLN A 1 304 ? 22.247 3.837 -8.514 1.00 91.06 304 GLN A O 1
ATOM 2447 N N . ALA A 1 305 ? 22.798 1.803 -9.279 1.00 92.75 305 ALA A N 1
ATOM 2448 C CA . ALA A 1 305 ? 21.813 1.781 -10.357 1.00 92.75 305 ALA A CA 1
ATOM 2449 C C . ALA A 1 305 ? 21.117 0.405 -10.479 1.00 92.75 305 ALA A C 1
ATOM 2451 O O . ALA A 1 305 ? 21.231 -0.271 -11.509 1.00 92.75 305 ALA A O 1
ATOM 2452 N N . PRO A 1 306 ? 20.382 -0.029 -9.435 1.00 94.81 306 PRO A N 1
ATOM 2453 C CA . PRO A 1 306 ? 19.609 -1.265 -9.478 1.00 94.81 306 PRO A CA 1
ATOM 2454 C C . PRO A 1 306 ? 18.550 -1.208 -10.583 1.00 94.81 306 PRO A C 1
ATOM 2456 O O . PRO A 1 306 ? 17.926 -0.174 -10.824 1.00 94.81 306 PRO A O 1
ATOM 2459 N N . PHE A 1 307 ? 18.364 -2.333 -11.269 1.00 96.44 307 PHE A N 1
ATOM 2460 C CA . PHE A 1 307 ? 17.506 -2.482 -12.443 1.00 96.44 307 PHE A CA 1
ATOM 2461 C C . PHE A 1 307 ? 17.844 -1.530 -13.604 1.00 96.44 307 PHE A C 1
ATOM 2463 O O . PHE A 1 307 ? 17.000 -1.281 -14.457 1.00 96.44 307 PHE A O 1
ATOM 2470 N N . ILE A 1 308 ? 19.064 -0.995 -13.695 1.00 95.62 308 ILE A N 1
ATOM 2471 C CA . ILE A 1 308 ? 19.514 -0.256 -14.890 1.00 95.62 308 ILE A CA 1
ATOM 2472 C C . ILE A 1 308 ? 20.352 -1.143 -15.812 1.00 95.62 308 ILE A C 1
ATOM 2474 O O . ILE A 1 308 ? 20.253 -1.042 -17.031 1.00 95.62 308 ILE A O 1
ATOM 2478 N N . TYR A 1 309 ? 21.117 -2.066 -15.239 1.00 91.44 309 TYR A N 1
ATOM 2479 C CA . TYR A 1 309 ? 21.910 -3.056 -15.961 1.00 91.44 309 TYR A CA 1
ATOM 2480 C C . TYR A 1 309 ? 21.697 -4.452 -15.383 1.00 91.44 309 TYR A C 1
ATOM 2482 O O . TYR A 1 309 ? 21.246 -4.617 -14.249 1.00 91.44 309 TYR A O 1
ATOM 2490 N N . PHE A 1 310 ? 22.047 -5.460 -16.177 1.00 95.12 310 PHE A N 1
ATOM 2491 C CA . PHE A 1 310 ? 22.099 -6.850 -15.752 1.00 95.12 310 PHE A CA 1
ATOM 2492 C C . PHE A 1 310 ? 23.354 -7.529 -16.309 1.00 95.12 310 PHE A C 1
ATOM 2494 O O . PHE A 1 310 ? 23.882 -7.105 -17.337 1.00 95.12 310 PHE A O 1
ATOM 2501 N N . GLY A 1 311 ? 23.841 -8.571 -15.638 1.00 94.00 311 GLY A N 1
ATOM 2502 C CA . GLY A 1 311 ? 25.037 -9.294 -16.073 1.00 94.00 311 GLY A CA 1
ATOM 2503 C C . GLY A 1 311 ? 25.464 -10.412 -15.126 1.00 94.00 311 GLY A C 1
ATOM 2504 O O . GLY A 1 311 ? 24.868 -10.610 -14.068 1.00 94.00 311 GLY A O 1
ATOM 2505 N N . ALA A 1 312 ? 26.510 -11.135 -15.518 1.00 93.19 312 ALA A N 1
ATOM 2506 C CA . ALA A 1 312 ? 27.194 -12.147 -14.716 1.00 93.19 312 ALA A CA 1
ATOM 2507 C C . ALA A 1 312 ? 28.724 -11.957 -14.823 1.00 93.19 312 ALA A C 1
ATOM 2509 O O . ALA A 1 312 ? 29.157 -11.293 -15.770 1.00 93.19 312 ALA A O 1
ATOM 2510 N N . PRO A 1 313 ? 29.508 -12.481 -13.856 1.00 89.38 313 PRO A N 1
ATOM 2511 C CA . PRO A 1 313 ? 30.974 -12.443 -13.870 1.00 89.38 313 PRO A CA 1
ATOM 2512 C C . PRO A 1 313 ? 31.628 -13.057 -15.110 1.00 89.38 313 PRO A C 1
ATOM 2514 O O . PRO A 1 313 ? 31.046 -14.016 -15.673 1.00 89.38 313 PRO A O 1
#